Protein AF-A0A7Z0LVC3-F1 (afdb_monomer_lite)

pLDDT: mean 92.83, std 6.85, range [57.94, 98.56]

Structure (mmCIF, N/CA/C/O backbone):
data_AF-A0A7Z0LVC3-F1
#
_entry.id   AF-A0A7Z0LVC3-F1
#
loop_
_atom_site.group_PDB
_atom_site.id
_atom_site.type_symbol
_atom_site.label_atom_id
_atom_site.label_alt_id
_atom_site.label_comp_id
_atom_site.label_asym_id
_atom_site.label_entity_id
_atom_site.label_seq_id
_atom_site.pdbx_PDB_ins_code
_atom_site.Cartn_x
_atom_site.Cartn_y
_atom_site.Cartn_z
_atom_site.occupancy
_atom_site.B_iso_or_equiv
_atom_site.auth_seq_id
_atom_site.auth_comp_id
_atom_site.auth_asym_id
_atom_site.auth_atom_id
_atom_site.pdbx_PDB_model_num
ATOM 1 N N . MET A 1 1 ? 2.357 16.081 16.155 1.00 59.50 1 MET A N 1
ATOM 2 C CA . MET A 1 1 ? 3.220 15.573 15.054 1.00 59.50 1 MET A CA 1
ATOM 3 C C . MET A 1 1 ? 2.328 15.111 13.905 1.00 59.50 1 MET A C 1
ATOM 5 O O . MET A 1 1 ? 1.200 14.743 14.192 1.00 59.50 1 MET A O 1
ATOM 9 N N . ILE A 1 2 ? 2.785 15.135 12.646 1.00 68.56 2 ILE A N 1
ATOM 10 C CA . ILE A 1 2 ? 1.958 14.823 11.451 1.00 68.56 2 ILE A CA 1
ATOM 11 C C . ILE A 1 2 ? 1.219 13.474 11.577 1.00 68.56 2 ILE A C 1
ATOM 13 O O . ILE A 1 2 ? 0.040 13.390 11.258 1.00 68.56 2 ILE A O 1
ATOM 17 N N . GLU A 1 3 ? 1.868 12.462 12.159 1.00 71.81 3 GLU A N 1
ATOM 18 C CA . GLU A 1 3 ? 1.269 11.153 12.473 1.00 71.81 3 GLU A CA 1
ATOM 19 C C . GLU A 1 3 ? -0.026 11.247 13.294 1.00 71.81 3 GLU A C 1
ATOM 21 O O . GLU A 1 3 ? -1.025 10.614 12.974 1.00 71.81 3 GLU A O 1
ATOM 26 N N . GLN A 1 4 ? -0.021 12.066 14.348 1.00 78.56 4 GLN A N 1
ATOM 27 C CA . GLN A 1 4 ? -1.169 12.225 15.244 1.00 78.56 4 GLN A CA 1
ATOM 28 C C . GLN A 1 4 ? -2.328 12.944 14.548 1.00 78.56 4 GLN A C 1
ATOM 30 O O . GLN A 1 4 ? -3.479 12.680 14.871 1.00 78.56 4 GLN A O 1
ATOM 35 N N . ALA A 1 5 ? -2.031 13.822 13.585 1.00 87.31 5 ALA A N 1
ATOM 36 C CA . ALA A 1 5 ? -3.053 14.520 12.813 1.00 87.31 5 ALA A CA 1
ATOM 37 C C . ALA A 1 5 ? -3.752 13.579 11.818 1.00 87.31 5 ALA A C 1
ATOM 39 O O . ALA A 1 5 ? -4.977 13.590 11.734 1.00 87.31 5 ALA A O 1
ATOM 40 N N . ASP A 1 6 ? -2.995 12.730 11.112 1.00 91.12 6 ASP A N 1
ATOM 41 C CA . ASP A 1 6 ? -3.577 11.755 10.180 1.00 91.12 6 ASP A CA 1
ATOM 42 C C . ASP A 1 6 ? -4.400 10.687 10.923 1.00 91.12 6 ASP A C 1
ATOM 44 O O . ASP A 1 6 ? -5.499 10.350 10.483 1.00 91.12 6 ASP A O 1
ATOM 48 N N . ARG A 1 7 ? -3.929 10.216 12.091 1.00 91.94 7 ARG A N 1
ATOM 49 C CA . ARG A 1 7 ? -4.704 9.304 12.951 1.00 91.94 7 ARG A CA 1
ATOM 50 C C . ARG A 1 7 ? -5.986 9.936 13.479 1.00 91.94 7 ARG A C 1
ATOM 52 O O . ARG A 1 7 ? -7.035 9.312 13.384 1.00 91.94 7 ARG A O 1
ATOM 59 N N . ALA A 1 8 ? -5.923 11.171 13.982 1.00 92.69 8 ALA A N 1
ATOM 60 C CA . ALA A 1 8 ? -7.112 11.884 14.452 1.00 92.69 8 ALA A CA 1
ATOM 61 C C . ALA A 1 8 ? -8.147 12.064 13.329 1.00 92.69 8 ALA A C 1
ATOM 63 O O . ALA A 1 8 ? -9.331 11.825 13.540 1.00 92.69 8 ALA A O 1
ATOM 64 N N . TYR A 1 9 ? -7.696 12.392 12.114 1.00 94.44 9 TYR A N 1
ATOM 65 C CA . TYR A 1 9 ? -8.570 12.452 10.942 1.00 94.44 9 TYR A CA 1
ATOM 66 C C . TYR A 1 9 ? -9.251 11.102 10.661 1.00 94.44 9 TYR A C 1
ATOM 68 O O . TYR A 1 9 ? -10.454 11.054 10.397 1.00 94.44 9 TYR A O 1
ATOM 76 N N . TRP A 1 10 ? -8.513 9.989 10.712 1.00 94.31 10 TRP A N 1
ATOM 77 C CA . TRP A 1 10 ? -9.101 8.666 10.487 1.00 94.31 10 TRP A CA 1
ATOM 78 C C . TRP A 1 10 ? -10.012 8.201 11.620 1.00 94.31 10 TRP A C 1
ATOM 80 O O . TRP A 1 10 ? -10.988 7.520 11.327 1.00 94.31 10 TRP A O 1
ATOM 90 N N . ALA A 1 11 ? -9.762 8.598 12.869 1.00 93.06 11 ALA A N 1
ATOM 91 C CA . ALA A 1 11 ? -10.657 8.292 13.985 1.00 93.06 11 ALA A CA 1
ATOM 92 C C . ALA A 1 11 ? -12.091 8.775 13.703 1.00 93.06 11 ALA A C 1
ATOM 94 O O . ALA A 1 11 ? -13.060 8.101 14.045 1.00 93.06 11 ALA A O 1
ATOM 95 N N . GLU A 1 12 ? -12.219 9.924 13.035 1.00 93.25 12 GLU A N 1
ATOM 96 C CA . GLU A 1 12 ? -13.506 10.532 12.693 1.00 93.25 12 GLU A CA 1
ATOM 97 C C . GLU A 1 12 ? -14.074 10.035 11.356 1.00 93.25 12 GLU A C 1
ATOM 99 O O . GLU A 1 12 ? -15.289 9.922 11.204 1.00 93.25 12 GLU A O 1
ATOM 104 N N . THR A 1 13 ? -13.214 9.755 10.372 1.00 92.44 13 THR A N 1
ATOM 105 C CA . THR A 1 13 ? -13.645 9.539 8.976 1.00 92.44 13 THR A CA 1
ATOM 106 C C . THR A 1 13 ? -13.555 8.096 8.496 1.00 92.44 13 THR A C 1
ATOM 108 O O . THR A 1 13 ? -14.323 7.697 7.623 1.00 92.44 13 THR A O 1
ATOM 111 N N . LEU A 1 14 ? -12.615 7.312 9.026 1.00 92.38 14 LEU A N 1
ATOM 112 C CA . LEU A 1 14 ? -12.355 5.943 8.592 1.00 92.38 14 LEU A CA 1
ATOM 113 C C . LEU A 1 14 ? -11.697 5.130 9.727 1.00 92.38 14 LEU A C 1
ATOM 115 O O . LEU A 1 14 ? -10.495 4.860 9.665 1.00 92.38 14 LEU A O 1
ATOM 119 N N . PRO A 1 15 ? -12.459 4.705 10.756 1.00 91.69 15 PRO A N 1
ATOM 120 C CA . PRO A 1 15 ? -11.905 4.101 11.976 1.00 91.69 15 PRO A CA 1
ATOM 121 C C . PRO A 1 15 ? -11.029 2.863 11.743 1.00 91.69 15 PRO A C 1
ATOM 123 O O . PRO A 1 15 ? -10.067 2.631 12.468 1.00 91.69 15 PRO A O 1
ATOM 126 N N . VAL A 1 16 ? -11.297 2.086 10.685 1.00 92.62 16 VAL A N 1
ATOM 127 C CA . VAL A 1 16 ? -10.434 0.952 10.311 1.00 92.62 16 VAL A CA 1
ATOM 128 C C . VAL A 1 16 ? -9.005 1.398 9.987 1.00 92.62 16 VAL A C 1
ATOM 130 O O . VAL A 1 16 ? -8.054 0.693 10.310 1.00 92.62 16 VAL A O 1
ATOM 133 N N . MET A 1 17 ? -8.828 2.574 9.380 1.00 94.25 17 MET A N 1
ATOM 134 C CA . MET A 1 17 ? -7.500 3.113 9.097 1.00 94.25 17 MET A CA 1
ATOM 135 C C . MET A 1 17 ? -6.798 3.603 10.354 1.00 94.25 17 MET A C 1
ATOM 137 O O . MET A 1 17 ? -5.589 3.416 10.467 1.00 94.25 17 MET A O 1
ATOM 141 N N . GLU A 1 18 ? -7.538 4.187 11.294 1.00 94.12 18 GLU A N 1
ATOM 142 C CA . GLU A 1 18 ? -6.987 4.596 12.582 1.00 94.12 18 GLU A CA 1
ATOM 143 C C . GLU A 1 18 ? -6.401 3.386 13.317 1.00 94.12 18 GLU A C 1
ATOM 145 O O . GLU A 1 18 ? -5.186 3.352 13.529 1.00 94.12 18 GLU A O 1
ATOM 150 N N . MET A 1 19 ? -7.196 2.335 13.519 1.00 93.19 19 MET A N 1
ATOM 151 C CA . MET A 1 19 ? -6.751 1.117 14.197 1.00 93.19 19 MET A CA 1
ATOM 152 C C . MET A 1 19 ? -5.590 0.424 13.473 1.00 93.19 19 MET A C 1
ATOM 154 O O . MET A 1 19 ? -4.594 0.057 14.09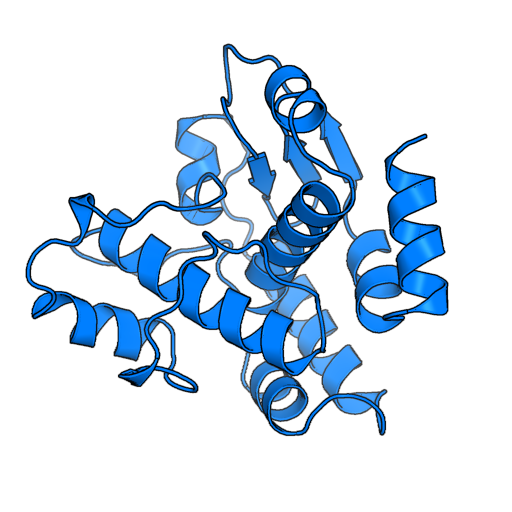8 1.00 93.19 19 MET A O 1
ATOM 158 N N . LEU A 1 20 ? -5.657 0.263 12.144 1.00 95.19 20 LEU A N 1
ATOM 159 C CA . LEU A 1 20 ? -4.563 -0.387 11.413 1.00 95.19 20 LEU A CA 1
ATOM 160 C C . LEU A 1 20 ? -3.264 0.428 11.487 1.00 95.19 20 LEU A C 1
ATOM 162 O O . LEU A 1 20 ? -2.177 -0.155 11.515 1.00 95.19 20 LEU A O 1
ATOM 166 N N . SER A 1 21 ? -3.358 1.758 11.542 1.00 95.25 21 SER A N 1
ATOM 167 C CA . SER A 1 21 ? -2.188 2.632 11.623 1.00 95.25 21 SER A CA 1
ATOM 168 C C . SER A 1 21 ? -1.446 2.542 12.959 1.00 95.25 21 SER A C 1
ATOM 170 O O . SER A 1 21 ? -0.254 2.850 12.995 1.00 95.25 21 SER A O 1
ATOM 172 N N . GLU A 1 22 ? -2.098 2.116 14.047 1.00 94.06 22 GLU A N 1
ATOM 173 C CA . GLU A 1 22 ? -1.462 1.951 15.365 1.00 94.06 22 GLU A CA 1
ATOM 174 C C . GLU A 1 22 ? -0.369 0.877 15.357 1.00 94.06 22 GLU A C 1
ATOM 176 O O . GLU A 1 22 ? 0.553 0.890 1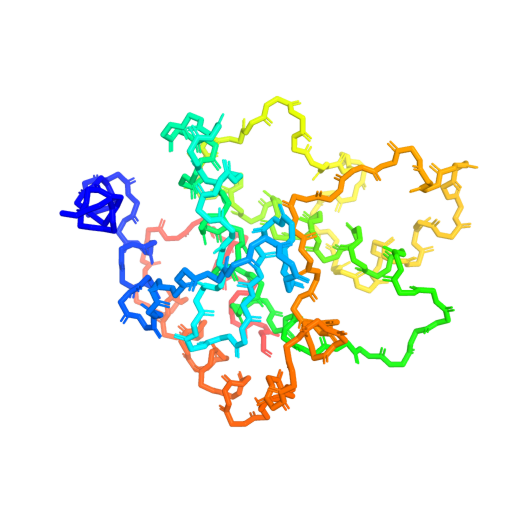6.174 1.00 94.06 22 GLU A O 1
ATOM 181 N N . PHE A 1 23 ? -0.440 -0.054 14.405 1.00 94.31 23 PHE A N 1
ATOM 182 C CA . PHE A 1 23 ? 0.522 -1.140 14.284 1.00 94.31 23 PHE A CA 1
ATOM 183 C C . PHE A 1 23 ? 1.812 -0.764 13.554 1.00 94.31 23 PHE A C 1
ATOM 185 O O . PHE A 1 23 ? 2.699 -1.619 13.454 1.00 94.31 23 PHE A O 1
ATOM 192 N N . LEU A 1 24 ? 1.924 0.466 13.040 1.00 94.56 24 LEU A N 1
ATOM 193 C CA . LEU A 1 24 ? 3.119 0.939 12.350 1.00 94.56 24 LEU A CA 1
ATOM 194 C C . LEU A 1 24 ? 3.714 2.183 13.004 1.00 94.56 24 LEU A C 1
ATOM 196 O O . LEU A 1 24 ? 3.017 3.045 13.532 1.00 94.56 24 LEU A O 1
ATOM 200 N N . THR A 1 25 ? 5.036 2.291 12.910 1.00 94.81 25 THR A N 1
ATOM 201 C CA . THR A 1 25 ? 5.799 3.478 13.310 1.00 94.81 25 THR A CA 1
ATOM 202 C C . THR A 1 25 ? 6.236 4.268 12.078 1.00 94.81 25 THR A C 1
ATOM 204 O O . THR A 1 25 ? 6.940 3.736 11.214 1.00 94.81 25 THR A O 1
ATOM 207 N N . LEU A 1 26 ? 5.879 5.554 11.998 1.00 95.12 26 LEU A N 1
ATOM 208 C CA . LEU A 1 26 ? 6.410 6.435 10.955 1.00 95.12 26 LEU A CA 1
ATOM 209 C C . LEU A 1 26 ? 7.912 6.639 11.166 1.00 95.12 26 LEU A C 1
ATOM 211 O O . LEU A 1 26 ? 8.350 7.081 12.226 1.00 95.12 26 LEU A O 1
ATOM 215 N N . THR A 1 27 ? 8.710 6.312 10.153 1.00 95.38 27 THR A N 1
ATOM 216 C CA . THR A 1 27 ? 10.173 6.315 10.250 1.00 95.38 27 THR A CA 1
ATOM 217 C C . THR A 1 27 ? 10.771 7.161 9.130 1.00 95.38 27 THR A C 1
ATOM 219 O O . THR A 1 27 ? 10.797 6.724 7.978 1.00 95.38 27 THR A O 1
ATOM 222 N N . PRO A 1 28 ? 11.242 8.386 9.424 1.00 95.00 28 PRO A N 1
ATOM 223 C CA . PRO A 1 28 ? 11.873 9.220 8.415 1.00 95.00 28 PRO A CA 1
ATOM 224 C C . PRO A 1 28 ? 13.219 8.620 8.002 1.00 95.00 28 PRO A C 1
ATOM 226 O O . PRO A 1 28 ? 14.020 8.212 8.843 1.00 95.00 28 PRO A O 1
ATOM 229 N N . VAL A 1 29 ? 13.490 8.620 6.702 1.00 94.00 29 VAL A N 1
ATOM 230 C CA . VAL A 1 29 ? 14.731 8.112 6.117 1.00 94.00 29 VAL A CA 1
ATOM 231 C C . VAL A 1 29 ? 15.329 9.171 5.194 1.00 94.00 29 VAL A C 1
ATOM 233 O O . VAL A 1 29 ? 14.628 9.837 4.433 1.00 94.00 29 VAL A O 1
ATOM 236 N N . LEU A 1 30 ? 16.648 9.359 5.259 1.00 86.38 30 LEU A N 1
ATOM 237 C CA . LEU A 1 30 ? 17.338 10.351 4.435 1.00 86.38 30 LEU A CA 1
ATOM 238 C C . LEU A 1 30 ? 17.191 10.035 2.936 1.00 86.38 30 LEU A C 1
ATOM 240 O O . LEU A 1 30 ? 17.269 8.880 2.522 1.00 86.38 30 LEU A O 1
ATOM 244 N N . ARG A 1 31 ? 17.064 11.086 2.110 1.00 76.44 31 ARG A N 1
ATOM 245 C CA . ARG A 1 31 ? 16.835 11.001 0.650 1.00 76.44 31 ARG A CA 1
ATOM 246 C C . ARG A 1 31 ? 17.853 10.137 -0.107 1.00 76.44 31 ARG A C 1
ATOM 248 O O . ARG A 1 31 ? 17.551 9.633 -1.180 1.00 76.44 31 ARG A O 1
ATOM 255 N N . GLN A 1 32 ? 19.059 9.984 0.435 1.00 80.94 32 GLN A N 1
ATOM 256 C CA . GLN A 1 32 ? 20.112 9.151 -0.155 1.00 80.94 32 GLN A CA 1
ATOM 257 C C . GLN A 1 32 ? 19.792 7.647 -0.113 1.00 80.94 32 GLN A C 1
ATOM 259 O O . GLN A 1 32 ? 20.420 6.895 -0.846 1.00 80.94 32 GLN A O 1
ATOM 264 N N . GLN A 1 33 ? 18.847 7.213 0.729 1.00 84.25 33 GLN A N 1
ATOM 265 C CA . GLN A 1 33 ? 18.459 5.806 0.872 1.00 84.25 33 GLN A CA 1
ATOM 266 C C . GLN A 1 33 ? 17.133 5.516 0.159 1.00 84.25 33 GLN A C 1
ATOM 268 O O . GLN A 1 33 ? 17.058 4.574 -0.618 1.00 84.25 33 GLN A O 1
ATOM 273 N N . ILE A 1 34 ? 16.107 6.351 0.363 1.00 90.38 34 ILE A N 1
ATOM 274 C CA . ILE A 1 34 ? 14.828 6.265 -0.361 1.00 90.38 34 ILE A CA 1
ATOM 275 C C . ILE A 1 34 ? 14.385 7.641 -0.854 1.00 90.38 34 ILE A C 1
ATOM 277 O O . ILE A 1 34 ? 14.606 8.656 -0.190 1.00 90.38 34 ILE A O 1
ATOM 281 N N . VAL A 1 35 ? 13.725 7.672 -2.012 1.00 92.81 35 VAL A N 1
ATOM 282 C CA . VAL A 1 35 ? 13.240 8.913 -2.641 1.00 92.81 35 VAL A CA 1
ATOM 283 C C . VAL A 1 35 ? 11.737 9.147 -2.465 1.00 92.81 35 VAL A C 1
ATOM 285 O O . VAL A 1 35 ? 11.297 10.280 -2.628 1.00 92.81 35 VAL A O 1
ATOM 288 N N . THR A 1 36 ? 10.974 8.115 -2.089 1.00 95.00 36 THR A N 1
ATOM 289 C CA . THR A 1 36 ? 9.525 8.171 -1.828 1.00 95.00 36 THR A CA 1
ATOM 290 C C . THR A 1 36 ? 9.199 7.588 -0.446 1.00 95.00 36 THR A C 1
ATOM 292 O O . THR A 1 36 ? 9.593 8.176 0.564 1.00 95.00 36 THR A O 1
ATOM 295 N N . ALA A 1 37 ? 8.501 6.453 -0.379 1.00 96.94 37 ALA A N 1
ATOM 296 C CA . ALA A 1 37 ? 8.116 5.751 0.838 1.00 96.94 37 ALA A CA 1
ATOM 297 C C . ALA A 1 37 ? 8.022 4.235 0.593 1.00 96.94 37 ALA A C 1
ATOM 299 O O . ALA A 1 37 ? 8.083 3.796 -0.551 1.00 96.94 37 ALA A O 1
ATOM 300 N N . SER A 1 38 ? 7.927 3.445 1.662 1.00 97.56 38 SER A N 1
ATOM 301 C CA . SER A 1 38 ? 7.669 1.999 1.633 1.00 97.56 38 SER A CA 1
ATOM 302 C C . SER A 1 38 ? 7.335 1.489 3.042 1.00 97.56 38 SER A C 1
ATOM 304 O O . SER A 1 38 ? 7.298 2.261 4.005 1.00 97.56 38 SER A O 1
ATOM 306 N N . THR A 1 39 ? 7.138 0.182 3.200 1.00 97.00 39 THR A N 1
ATOM 307 C CA . THR A 1 39 ? 6.930 -0.449 4.504 1.00 97.00 39 THR A CA 1
ATOM 308 C C . THR A 1 39 ? 7.480 -1.867 4.571 1.00 97.00 39 THR A C 1
ATOM 310 O O . THR A 1 39 ? 7.467 -2.597 3.586 1.00 97.00 39 THR A O 1
ATOM 313 N N . ASP A 1 40 ? 7.923 -2.270 5.759 1.00 96.25 40 ASP A N 1
ATOM 314 C CA . ASP A 1 40 ? 8.221 -3.664 6.113 1.00 96.25 40 ASP A CA 1
ATOM 315 C C . ASP A 1 40 ? 7.081 -4.314 6.934 1.00 96.25 40 ASP A C 1
ATOM 317 O O . ASP A 1 40 ? 7.204 -5.442 7.412 1.00 96.25 40 ASP A O 1
ATOM 321 N N . GLY A 1 41 ? 5.969 -3.595 7.131 1.00 95.69 41 GLY A N 1
ATOM 322 C CA . GLY A 1 41 ? 4.840 -3.994 7.971 1.00 95.69 41 GLY A CA 1
ATOM 323 C C . GLY A 1 41 ? 4.959 -3.620 9.452 1.00 95.69 41 GLY A C 1
ATOM 324 O O . GLY A 1 41 ? 3.989 -3.801 10.189 1.00 95.69 41 GLY A O 1
ATOM 325 N N . ARG A 1 42 ? 6.098 -3.085 9.902 1.00 95.31 42 ARG A N 1
ATOM 326 C CA . ARG A 1 42 ? 6.293 -2.513 11.247 1.00 95.31 42 ARG A CA 1
ATOM 327 C C . ARG A 1 42 ? 6.562 -1.014 11.187 1.00 95.31 42 ARG A C 1
ATOM 329 O O . ARG A 1 42 ? 6.125 -0.263 12.056 1.00 95.31 42 ARG A O 1
ATOM 336 N N . HIS A 1 43 ? 7.287 -0.584 10.172 1.00 95.81 43 HIS A N 1
ATOM 337 C CA . HIS A 1 43 ? 7.675 0.787 9.927 1.00 95.81 43 HIS A CA 1
ATOM 338 C C . HIS A 1 43 ? 7.097 1.250 8.593 1.00 95.81 43 HIS A C 1
ATOM 340 O O . HIS A 1 43 ? 7.098 0.519 7.602 1.00 95.81 43 HIS A O 1
ATOM 346 N N . LEU A 1 44 ? 6.614 2.488 8.567 1.00 96.06 44 LEU A N 1
ATOM 347 C CA . LEU A 1 44 ? 6.355 3.227 7.335 1.00 96.06 44 LEU A CA 1
ATOM 348 C C . LEU A 1 44 ? 7.562 4.122 7.100 1.00 96.06 44 LEU A C 1
ATOM 350 O O . LEU A 1 44 ? 7.724 5.147 7.768 1.00 96.06 44 LEU A O 1
ATOM 354 N N . TYR A 1 45 ? 8.438 3.698 6.200 1.00 96.81 45 TYR A N 1
ATOM 355 C CA . TYR A 1 45 ? 9.626 4.452 5.841 1.00 96.81 45 TYR A CA 1
ATOM 356 C C . TYR A 1 45 ? 9.252 5.521 4.826 1.00 96.81 45 TYR A C 1
ATOM 358 O O . TYR A 1 45 ? 8.605 5.217 3.829 1.00 96.81 45 TYR A O 1
ATOM 366 N N . PHE A 1 46 ? 9.672 6.762 5.046 1.00 96.19 46 PHE A N 1
ATOM 367 C CA . PHE A 1 46 ? 9.398 7.849 4.106 1.00 96.19 46 PHE A CA 1
ATOM 368 C C . PHE A 1 46 ? 10.569 8.821 4.012 1.00 96.19 46 PHE A C 1
ATOM 370 O O . PHE A 1 46 ? 11.257 9.092 4.996 1.00 96.19 46 PHE A O 1
ATOM 377 N N . CYS A 1 47 ? 10.776 9.386 2.826 1.00 95.75 47 CYS A N 1
ATOM 378 C CA . CYS A 1 47 ? 11.677 10.510 2.626 1.00 95.75 47 CYS A CA 1
ATOM 379 C C . CYS A 1 47 ? 10.996 11.802 3.116 1.00 95.75 47 CYS A C 1
ATOM 381 O O . CYS A 1 47 ? 9.983 12.201 2.534 1.00 95.75 47 CYS A O 1
ATOM 383 N N . PRO A 1 48 ? 11.535 12.520 4.123 1.00 94.56 48 PRO A N 1
ATOM 384 C CA . PRO A 1 48 ? 10.915 13.749 4.623 1.00 94.56 48 PRO A CA 1
ATOM 385 C C . PRO A 1 48 ? 10.778 14.841 3.561 1.00 94.56 48 PRO A C 1
ATOM 387 O O . PRO A 1 48 ? 9.807 15.589 3.575 1.00 94.56 48 PRO A O 1
ATOM 390 N N . HIS A 1 49 ? 11.724 14.918 2.618 1.00 93.50 49 HIS A N 1
ATOM 391 C CA . HIS A 1 49 ? 11.666 15.893 1.529 1.00 93.50 49 HIS A CA 1
ATOM 392 C C . HIS A 1 49 ? 10.490 15.618 0.589 1.00 93.50 49 HIS A C 1
ATOM 394 O O . HIS A 1 49 ? 9.772 16.546 0.248 1.00 93.50 49 HIS A O 1
ATOM 400 N N . TYR A 1 50 ? 10.268 14.352 0.224 1.00 93.81 50 TYR A N 1
ATOM 401 C CA . TYR A 1 50 ? 9.109 13.949 -0.571 1.00 93.81 50 TYR A CA 1
ATOM 402 C C . TYR A 1 50 ? 7.803 14.139 0.206 1.00 93.81 50 TYR A C 1
ATOM 404 O O . TYR A 1 50 ? 6.869 14.752 -0.292 1.00 93.81 50 TYR A O 1
ATOM 412 N N . SER A 1 51 ? 7.750 13.699 1.467 1.00 93.44 51 SER A N 1
ATOM 413 C CA . SER A 1 51 ? 6.554 13.876 2.297 1.00 93.44 51 SER A CA 1
ATOM 414 C C . SER A 1 51 ? 6.163 15.346 2.471 1.00 93.44 51 SER A C 1
ATOM 416 O O . SER A 1 51 ? 4.977 15.628 2.614 1.00 93.44 51 SER A O 1
ATOM 418 N N . ALA A 1 52 ? 7.126 16.273 2.459 1.00 93.38 52 ALA A N 1
ATOM 419 C CA . ALA A 1 52 ? 6.866 17.707 2.547 1.00 93.38 52 ALA A CA 1
ATOM 420 C C . ALA A 1 52 ? 6.265 18.309 1.263 1.00 93.38 52 ALA A C 1
ATOM 422 O O . ALA A 1 52 ? 5.725 19.410 1.321 1.00 93.38 52 ALA A O 1
ATOM 423 N N . THR A 1 53 ? 6.343 17.621 0.116 1.00 94.12 53 THR A N 1
ATOM 424 C CA . THR A 1 53 ? 5.696 18.068 -1.131 1.00 94.12 53 THR A CA 1
ATOM 425 C C . THR A 1 53 ? 4.273 17.538 -1.285 1.00 94.12 53 THR A C 1
ATOM 427 O O . THR A 1 53 ? 3.577 17.939 -2.215 1.00 94.12 53 THR A O 1
ATOM 430 N N . LEU A 1 54 ? 3.842 16.611 -0.426 1.00 94.62 54 LEU A N 1
ATOM 431 C CA . LEU A 1 54 ? 2.506 16.031 -0.484 1.00 94.62 54 LEU A CA 1
ATOM 432 C C . LEU A 1 54 ? 1.487 16.954 0.183 1.00 94.62 54 LEU A C 1
ATOM 434 O O . LEU A 1 54 ? 1.726 17.494 1.263 1.00 94.62 54 LEU A O 1
ATOM 438 N N . SER A 1 55 ? 0.312 17.065 -0.435 1.00 94.50 55 SER A N 1
ATOM 439 C CA . SER A 1 55 ? -0.870 17.560 0.266 1.00 94.50 55 SER A CA 1
ATOM 440 C C . SER A 1 55 ? -1.245 16.604 1.404 1.00 94.50 55 SER A C 1
ATOM 442 O O . SER A 1 55 ? -0.847 15.434 1.420 1.00 94.50 55 SER A O 1
ATOM 444 N N . ASP A 1 56 ? -2.062 17.080 2.336 1.00 93.81 56 ASP A N 1
ATOM 445 C CA . ASP A 1 56 ? -2.618 16.242 3.396 1.00 93.81 56 ASP A CA 1
ATOM 446 C C . ASP A 1 56 ? -3.390 15.031 2.845 1.00 93.81 56 ASP A C 1
ATOM 448 O O . ASP A 1 56 ? -3.269 13.924 3.367 1.00 93.81 56 ASP A O 1
ATOM 452 N N . GLU A 1 57 ? -4.139 15.217 1.757 1.00 94.38 57 GLU A N 1
ATOM 453 C CA . GLU A 1 57 ? -4.882 14.145 1.088 1.00 94.38 57 GLU A CA 1
ATOM 454 C C . GLU A 1 57 ? -3.942 13.113 0.462 1.00 94.38 57 GLU A C 1
ATOM 456 O O . GLU A 1 57 ? -4.082 11.917 0.715 1.00 94.38 57 GLU A O 1
ATOM 461 N N . SER A 1 58 ? -2.933 13.563 -0.290 1.00 95.62 58 SER A N 1
ATOM 462 C CA . SER A 1 58 ? -1.954 12.672 -0.924 1.00 95.62 58 SER A CA 1
ATOM 463 C C . SER A 1 58 ? -1.117 11.913 0.106 1.00 95.62 58 SER A C 1
ATOM 465 O O . SER A 1 58 ? -0.822 10.736 -0.094 1.00 95.62 58 SER A O 1
ATOM 467 N N . ARG A 1 59 ? -0.764 12.552 1.229 1.00 95.69 59 ARG A N 1
ATOM 468 C CA . ARG A 1 59 ? -0.044 11.904 2.331 1.00 95.69 59 ARG A CA 1
ATOM 469 C C . ARG A 1 59 ? -0.899 10.830 3.004 1.00 95.69 59 ARG A C 1
ATOM 471 O O . ARG A 1 59 ? -0.424 9.710 3.178 1.00 95.69 59 ARG A O 1
ATOM 478 N N . ARG A 1 60 ? -2.158 11.135 3.341 1.00 96.19 60 ARG A N 1
ATOM 479 C CA . ARG A 1 60 ? -3.082 10.148 3.923 1.00 96.19 60 ARG A CA 1
ATOM 480 C C . ARG A 1 60 ? -3.333 8.981 2.973 1.00 96.19 60 ARG A C 1
ATOM 482 O O . ARG A 1 60 ? -3.315 7.839 3.424 1.00 96.19 60 ARG A O 1
ATOM 489 N N . PHE A 1 61 ? -3.505 9.246 1.676 1.00 97.25 61 PHE A N 1
ATOM 490 C CA . PHE A 1 61 ? -3.587 8.192 0.665 1.00 97.25 61 PHE A CA 1
ATOM 491 C C . PHE A 1 61 ? -2.337 7.309 0.678 1.00 97.25 61 PHE A C 1
ATOM 493 O O . PHE A 1 61 ? -2.472 6.097 0.788 1.00 97.25 61 PHE A O 1
ATOM 500 N N . LEU A 1 62 ? -1.135 7.893 0.642 1.00 97.25 62 LEU A N 1
ATOM 501 C CA . LEU A 1 62 ? 0.118 7.134 0.646 1.00 97.25 62 LEU A CA 1
ATOM 502 C C . LEU A 1 62 ? 0.272 6.270 1.907 1.00 97.25 62 LEU A C 1
ATOM 504 O O . LEU A 1 62 ? 0.647 5.103 1.818 1.00 97.25 62 LEU A O 1
ATOM 508 N N . HIS A 1 63 ? -0.045 6.812 3.084 1.00 97.50 63 HIS A N 1
ATOM 509 C CA . HIS A 1 63 ? -0.020 6.035 4.322 1.00 97.50 63 HIS A CA 1
ATOM 510 C C . HIS A 1 63 ? -1.033 4.884 4.282 1.00 97.50 63 HIS A C 1
ATOM 512 O O . HIS A 1 63 ? -0.688 3.752 4.621 1.00 97.50 63 HIS A O 1
ATOM 518 N N . ALA A 1 64 ? -2.265 5.148 3.834 1.00 97.94 64 ALA A N 1
ATOM 519 C CA . ALA A 1 64 ? -3.289 4.120 3.711 1.00 97.94 64 ALA A CA 1
ATOM 520 C C . ALA A 1 64 ? -2.892 3.037 2.702 1.00 97.94 64 ALA A C 1
ATOM 522 O O . ALA A 1 64 ? -3.025 1.853 2.992 1.00 97.94 64 ALA A O 1
ATOM 523 N N . HIS A 1 65 ? -2.327 3.433 1.566 1.00 98.44 65 HIS A N 1
ATOM 524 C CA . HIS A 1 65 ? -1.811 2.550 0.528 1.00 98.44 65 HIS A CA 1
ATOM 525 C C . HIS A 1 65 ? -0.775 1.571 1.085 1.00 98.44 65 HIS A C 1
ATOM 527 O O . HIS A 1 65 ? -0.959 0.357 1.006 1.00 98.44 65 HIS A O 1
ATOM 533 N N . LEU A 1 66 ? 0.247 2.075 1.776 1.00 98.25 66 LEU A N 1
ATOM 534 C CA . LEU A 1 66 ? 1.283 1.236 2.382 1.00 98.25 66 LEU A CA 1
ATOM 535 C C . LEU A 1 66 ? 0.736 0.308 3.480 1.00 98.25 66 LEU A C 1
ATOM 537 O O . LEU A 1 66 ? 1.104 -0.867 3.544 1.00 98.25 66 LEU A O 1
ATOM 541 N N . ILE A 1 67 ? -0.189 0.788 4.317 1.00 97.94 67 ILE A N 1
ATOM 542 C CA . ILE A 1 67 ? -0.874 -0.054 5.312 1.00 97.94 67 ILE A CA 1
ATOM 543 C C . ILE A 1 67 ? -1.647 -1.182 4.617 1.00 97.94 67 ILE A C 1
ATOM 545 O O . ILE A 1 67 ? -1.595 -2.337 5.045 1.00 97.94 67 ILE A O 1
ATOM 549 N N . TRP A 1 68 ? -2.325 -0.883 3.511 1.00 98.19 68 TRP A N 1
ATOM 550 C CA . TRP A 1 68 ? -3.108 -1.868 2.775 1.00 98.19 68 TRP A CA 1
ATOM 551 C C . TRP A 1 68 ? -2.259 -2.852 1.973 1.00 98.19 68 TRP A C 1
ATOM 553 O O . TRP A 1 68 ? -2.688 -3.994 1.820 1.00 98.19 68 TRP A O 1
ATOM 563 N N . HIS A 1 69 ? -1.022 -2.519 1.587 1.00 98.31 69 HIS A N 1
ATOM 564 C CA . HIS A 1 69 ? -0.062 -3.544 1.157 1.00 98.31 69 HIS A CA 1
ATOM 565 C C . HIS A 1 69 ? 0.215 -4.571 2.258 1.00 98.31 69 HIS A C 1
ATOM 567 O O . HIS A 1 69 ? 0.353 -5.762 1.967 1.00 98.31 69 HIS A O 1
ATOM 573 N N . CYS A 1 70 ? 0.26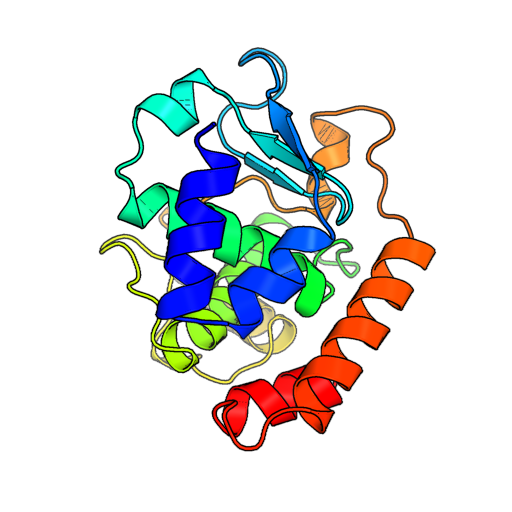6 -4.141 3.522 1.00 97.62 70 CYS A N 1
ATOM 574 C CA . CYS A 1 70 ? 0.452 -5.056 4.643 1.00 97.62 70 CYS A CA 1
ATOM 575 C C . CYS A 1 70 ? -0.758 -5.985 4.795 1.00 97.62 70 CYS A C 1
ATOM 577 O O . CYS A 1 70 ? -0.591 -7.204 4.840 1.00 97.62 70 CYS A O 1
ATOM 579 N N . VAL A 1 71 ? -1.973 -5.420 4.796 1.00 97.38 71 VAL A N 1
ATOM 580 C CA . VAL A 1 71 ? -3.239 -6.178 4.845 1.00 97.38 71 VAL A CA 1
ATOM 581 C C . VAL A 1 71 ? -3.346 -7.157 3.672 1.00 97.38 71 VAL A C 1
ATOM 583 O O . VAL A 1 71 ? -3.743 -8.305 3.859 1.00 97.38 71 VAL A O 1
ATOM 586 N N . ALA A 1 72 ? -2.952 -6.729 2.472 1.00 97.06 72 ALA A N 1
ATOM 587 C CA . ALA A 1 72 ? -3.023 -7.529 1.256 1.00 97.06 72 ALA A CA 1
ATOM 588 C C . ALA A 1 72 ? -1.986 -8.666 1.189 1.00 97.06 72 ALA A C 1
ATOM 590 O O . ALA A 1 72 ? -2.136 -9.573 0.367 1.00 97.06 72 ALA A O 1
ATOM 591 N N . GLY A 1 73 ? -0.963 -8.645 2.053 1.00 95.50 73 GLY A N 1
ATOM 592 C CA . GLY A 1 73 ? 0.138 -9.613 2.051 1.00 95.50 73 GLY A CA 1
ATOM 593 C C . GLY A 1 73 ? 1.264 -9.282 1.063 1.00 95.50 73 GLY A C 1
ATOM 594 O O . GLY A 1 73 ? 2.100 -10.137 0.774 1.00 95.50 73 GLY A O 1
ATOM 595 N N . HIS A 1 74 ? 1.327 -8.045 0.566 1.00 96.50 74 HIS A N 1
ATOM 596 C CA . HIS A 1 74 ? 2.291 -7.589 -0.444 1.00 96.50 74 HIS A CA 1
ATOM 597 C C . HIS A 1 74 ? 3.688 -7.259 0.118 1.00 96.50 74 HIS A C 1
ATOM 599 O O . HIS A 1 74 ? 4.568 -6.829 -0.626 1.00 96.50 74 HIS A O 1
ATOM 605 N N . LEU A 1 75 ? 3.931 -7.516 1.412 1.00 95.50 75 LEU A N 1
ATOM 606 C CA . LEU A 1 75 ? 5.269 -7.452 2.028 1.00 95.50 75 LEU A CA 1
ATOM 607 C C . LEU A 1 75 ? 6.261 -8.425 1.370 1.00 95.50 75 LEU A C 1
ATOM 609 O O . LEU A 1 75 ? 7.469 -8.209 1.394 1.00 95.50 75 LEU A O 1
ATOM 613 N N . THR A 1 76 ? 5.744 -9.495 0.766 1.00 92.44 76 THR A N 1
ATOM 614 C CA . THR A 1 76 ? 6.508 -10.453 -0.038 1.00 92.44 76 THR A CA 1
ATOM 615 C C . THR A 1 76 ? 5.994 -10.453 -1.473 1.00 92.44 76 THR A C 1
ATOM 617 O O . THR A 1 76 ? 4.861 -10.053 -1.739 1.00 92.44 76 THR A O 1
ATOM 620 N N . ALA A 1 77 ? 6.820 -10.922 -2.406 1.00 91.00 77 ALA A N 1
ATOM 621 C CA . ALA A 1 77 ? 6.408 -11.157 -3.782 1.00 91.00 77 ALA A CA 1
ATOM 622 C C . ALA A 1 77 ? 6.559 -12.648 -4.125 1.00 91.00 77 ALA A C 1
ATOM 624 O O . ALA A 1 77 ? 7.556 -13.263 -3.731 1.00 91.00 77 ALA A O 1
ATOM 625 N N . PRO A 1 78 ? 5.612 -13.242 -4.874 1.00 91.00 78 PRO A N 1
ATOM 626 C CA . PRO A 1 78 ? 5.810 -14.556 -5.462 1.00 91.00 78 PRO A CA 1
ATOM 627 C C . PRO A 1 78 ? 6.937 -14.516 -6.503 1.00 91.00 78 PRO A C 1
ATOM 629 O O . PRO A 1 78 ? 7.369 -13.452 -6.951 1.00 91.00 78 PRO A O 1
ATOM 632 N N . LEU A 1 79 ? 7.401 -15.692 -6.933 1.00 89.69 79 LEU A N 1
ATOM 633 C CA . LEU A 1 79 ? 8.346 -15.786 -8.045 1.00 89.69 79 LEU A CA 1
ATOM 634 C C . LEU A 1 79 ? 7.663 -15.328 -9.341 1.00 89.69 79 LEU A C 1
ATOM 636 O O . LEU A 1 79 ? 6.853 -16.043 -9.927 1.00 89.69 79 LEU A O 1
ATOM 640 N N . VAL A 1 80 ? 8.002 -14.115 -9.773 1.00 91.69 80 VAL A N 1
ATOM 641 C CA . VAL A 1 80 ? 7.468 -13.453 -10.967 1.00 91.69 80 VAL A CA 1
ATOM 642 C C . VAL A 1 80 ? 8.602 -13.048 -11.898 1.00 91.69 80 VAL A C 1
ATOM 644 O O . VAL A 1 80 ? 9.660 -12.606 -11.459 1.00 91.69 80 VAL A O 1
ATOM 647 N N . ALA A 1 81 ? 8.370 -13.147 -13.208 1.00 92.56 81 ALA A N 1
ATOM 648 C CA . ALA A 1 81 ? 9.377 -12.802 -14.214 1.00 92.56 81 ALA A CA 1
ATOM 649 C C . ALA A 1 81 ? 9.620 -11.285 -14.346 1.00 92.56 81 ALA A C 1
ATOM 651 O O . ALA A 1 81 ? 10.658 -10.861 -14.838 1.00 92.56 81 ALA A O 1
ATOM 652 N N . ASN A 1 82 ? 8.656 -10.459 -13.931 1.00 95.31 82 ASN A N 1
ATOM 653 C CA . ASN A 1 82 ? 8.716 -9.002 -14.057 1.00 95.31 82 ASN A CA 1
ATOM 654 C C . ASN A 1 82 ? 8.211 -8.362 -12.758 1.00 95.31 82 ASN A C 1
ATOM 656 O O . ASN A 1 82 ? 7.018 -8.438 -12.466 1.00 95.31 82 ASN A O 1
ATOM 660 N N . ARG A 1 83 ? 9.123 -7.762 -11.982 1.00 94.75 83 ARG A N 1
ATOM 661 C CA . ARG A 1 83 ? 8.821 -7.146 -10.678 1.00 94.75 83 ARG A CA 1
ATOM 662 C C . ARG A 1 83 ? 7.994 -5.864 -10.808 1.00 94.75 83 ARG A C 1
ATOM 664 O O . ARG A 1 83 ? 7.088 -5.667 -10.011 1.00 94.75 83 ARG A O 1
ATOM 671 N N . HIS A 1 84 ? 8.249 -5.045 -11.832 1.00 96.00 84 HIS A N 1
ATOM 672 C CA . HIS A 1 84 ? 7.480 -3.816 -12.090 1.00 96.00 84 HIS A CA 1
ATOM 673 C C . HIS A 1 84 ? 6.009 -4.129 -12.366 1.00 96.00 84 HIS A C 1
ATOM 675 O O . HIS A 1 84 ? 5.113 -3.573 -11.747 1.00 96.00 84 HIS A O 1
ATOM 681 N N . ARG A 1 85 ? 5.741 -5.122 -13.217 1.00 97.25 85 ARG A N 1
ATOM 682 C CA . ARG A 1 85 ? 4.369 -5.567 -13.493 1.00 97.25 85 ARG A CA 1
ATOM 683 C C . ARG A 1 85 ? 3.666 -6.117 -12.250 1.00 97.25 85 ARG A C 1
ATOM 685 O O . ARG A 1 85 ? 2.457 -5.969 -12.120 1.00 97.25 85 ARG A O 1
ATOM 692 N N . TRP A 1 86 ? 4.406 -6.785 -11.366 1.00 98.00 86 TRP A N 1
ATOM 693 C CA . TRP A 1 86 ? 3.860 -7.252 -10.090 1.00 98.00 86 TRP A CA 1
ATOM 694 C C . TRP A 1 86 ? 3.504 -6.082 -9.175 1.00 98.00 86 TRP A C 1
ATOM 696 O O . TRP A 1 86 ? 2.414 -6.072 -8.618 1.00 98.00 86 TRP A O 1
ATOM 706 N N . HIS A 1 87 ? 4.362 -5.065 -9.114 1.00 98.25 87 HIS A N 1
ATOM 707 C CA . HIS A 1 87 ? 4.104 -3.836 -8.373 1.00 98.25 87 HIS A CA 1
ATOM 708 C C . HIS A 1 87 ? 2.806 -3.156 -8.826 1.00 98.25 87 HIS A C 1
ATOM 710 O O . HIS A 1 87 ? 1.897 -2.998 -8.022 1.00 98.25 87 HIS A O 1
ATOM 716 N N . LEU A 1 88 ? 2.652 -2.901 -10.130 1.00 98.50 88 LEU A N 1
ATOM 717 C CA . LEU A 1 88 ? 1.428 -2.307 -10.689 1.00 98.50 88 LEU A CA 1
ATOM 718 C C . LEU A 1 88 ? 0.161 -3.105 -10.347 1.00 98.50 88 LEU A C 1
ATOM 720 O O . LEU A 1 88 ? -0.911 -2.545 -10.130 1.00 98.50 88 LEU A O 1
ATOM 724 N N . ALA A 1 89 ? 0.271 -4.432 -10.318 1.00 98.50 89 ALA A N 1
ATOM 725 C CA . ALA A 1 89 ? -0.848 -5.294 -9.983 1.00 98.50 89 ALA A CA 1
ATOM 726 C C . ALA A 1 89 ? -1.239 -5.211 -8.498 1.00 98.50 89 ALA A C 1
ATOM 728 O O . ALA A 1 89 ? -2.432 -5.165 -8.187 1.00 98.50 89 ALA A O 1
ATOM 729 N N . CYS A 1 90 ? -0.248 -5.170 -7.605 1.00 98.56 90 CYS A N 1
ATOM 730 C CA . CYS A 1 90 ? -0.444 -4.960 -6.173 1.00 98.56 90 CYS A CA 1
ATOM 731 C C . CYS A 1 90 ? -1.077 -3.595 -5.888 1.00 98.56 90 CYS A C 1
ATOM 733 O O . CYS A 1 90 ? -2.061 -3.533 -5.149 1.00 98.56 90 CYS A O 1
ATOM 735 N N . ASP A 1 91 ? -0.554 -2.532 -6.504 1.00 98.56 91 ASP A N 1
ATOM 736 C CA . ASP A 1 91 ? -1.045 -1.162 -6.332 1.00 98.56 91 ASP A CA 1
ATOM 737 C C . ASP A 1 91 ? -2.495 -1.048 -6.780 1.00 98.56 91 ASP A C 1
ATOM 739 O O . ASP A 1 91 ? -3.322 -0.497 -6.061 1.00 98.56 91 ASP A O 1
ATOM 743 N N . HIS A 1 92 ? -2.835 -1.620 -7.940 1.00 98.56 92 HIS A N 1
ATOM 744 C CA . HIS A 1 92 ? -4.216 -1.649 -8.417 1.00 98.56 92 HIS A CA 1
ATOM 745 C C . HIS A 1 92 ? -5.148 -2.359 -7.426 1.00 98.56 92 HIS A C 1
ATOM 747 O O . HIS A 1 92 ? -6.218 -1.835 -7.119 1.00 98.56 92 HIS A O 1
ATOM 753 N N . GLU A 1 93 ? -4.763 -3.533 -6.909 1.00 98.44 93 GLU A N 1
ATOM 754 C CA . GLU A 1 93 ? -5.577 -4.270 -5.929 1.00 98.44 93 GLU A CA 1
ATOM 755 C C . GLU A 1 93 ? -5.803 -3.431 -4.658 1.00 98.44 93 GLU A C 1
ATOM 757 O O . GLU A 1 93 ? -6.945 -3.263 -4.223 1.00 98.44 93 GLU A O 1
ATOM 762 N N . VAL A 1 94 ? -4.738 -2.832 -4.118 1.00 98.50 94 VAL A N 1
ATOM 763 C CA . VAL A 1 94 ? -4.786 -1.955 -2.937 1.00 98.50 94 VAL A CA 1
ATOM 764 C C . VAL A 1 94 ? -5.641 -0.712 -3.190 1.00 98.50 94 VAL A C 1
ATOM 766 O O . VAL A 1 94 ? -6.524 -0.397 -2.392 1.00 98.50 94 VAL A O 1
ATOM 769 N N . ASN A 1 95 ? -5.446 -0.026 -4.315 1.00 98.50 95 ASN A N 1
ATOM 770 C CA . ASN A 1 95 ? -6.168 1.203 -4.643 1.00 98.50 95 ASN A CA 1
ATOM 771 C C . ASN A 1 95 ? -7.668 0.950 -4.830 1.00 98.50 95 ASN A C 1
ATOM 773 O O . ASN A 1 95 ? -8.486 1.765 -4.403 1.00 98.50 95 ASN A O 1
ATOM 777 N N . VAL A 1 96 ? -8.055 -0.201 -5.393 1.00 98.12 96 VAL A N 1
ATOM 778 C CA . VAL A 1 96 ? -9.467 -0.604 -5.489 1.00 98.12 96 VAL A CA 1
ATOM 779 C C . VAL A 1 96 ? -10.084 -0.843 -4.107 1.00 98.12 96 VAL A C 1
ATOM 781 O O . VAL A 1 96 ? -11.251 -0.500 -3.902 1.00 98.12 96 VAL A O 1
ATOM 784 N N . LEU A 1 97 ? -9.335 -1.406 -3.154 1.00 97.69 97 LEU A N 1
ATOM 785 C CA . LEU A 1 97 ? -9.810 -1.602 -1.778 1.00 97.69 97 LEU A CA 1
ATOM 786 C C . LEU A 1 97 ? -9.971 -0.266 -1.048 1.00 97.69 97 LEU A C 1
ATOM 788 O O . LEU A 1 97 ? -11.010 -0.033 -0.434 1.00 97.69 97 LEU A O 1
ATOM 792 N N . LEU A 1 98 ? -8.999 0.639 -1.181 1.00 97.44 98 LEU A N 1
ATOM 793 C CA . LEU A 1 98 ? -9.074 1.989 -0.616 1.00 97.44 98 LEU A CA 1
ATOM 794 C C . LEU A 1 98 ? -10.241 2.797 -1.189 1.00 97.44 98 LEU A C 1
ATOM 796 O O . LEU A 1 98 ? -10.962 3.453 -0.439 1.00 97.44 98 LEU A O 1
ATOM 800 N N . MET A 1 99 ? -10.474 2.700 -2.499 1.00 96.81 99 MET A N 1
ATOM 801 C CA . MET A 1 99 ? -11.637 3.308 -3.142 1.00 96.81 99 MET A CA 1
ATOM 802 C C . MET A 1 99 ? -12.946 2.751 -2.571 1.00 96.81 99 MET A C 1
ATOM 804 O O . MET A 1 99 ? -13.870 3.509 -2.294 1.00 96.81 99 MET A O 1
ATOM 808 N N . ALA A 1 100 ? -13.029 1.431 -2.366 1.00 95.94 100 ALA A N 1
ATOM 809 C CA . ALA A 1 100 ? -14.214 0.800 -1.791 1.00 95.94 100 ALA A CA 1
ATOM 810 C C . ALA A 1 100 ? -14.470 1.243 -0.341 1.00 95.94 100 ALA A C 1
ATOM 812 O O . ALA A 1 100 ? -15.626 1.349 0.055 1.00 95.94 100 ALA A O 1
ATOM 813 N N . LEU A 1 101 ? -13.416 1.550 0.421 1.00 94.94 101 LEU A N 1
ATOM 814 C CA . LEU A 1 101 ? -13.489 2.119 1.774 1.00 94.94 101 LEU A CA 1
ATOM 815 C C . LEU A 1 101 ? -13.906 3.597 1.808 1.00 94.94 101 LEU A C 1
ATOM 817 O O . LEU A 1 101 ? -14.018 4.164 2.891 1.00 94.94 101 LEU A O 1
ATOM 821 N N . GLY A 1 102 ? -14.114 4.231 0.651 1.00 93.81 102 GLY A N 1
ATOM 822 C CA . GLY A 1 102 ? -14.480 5.644 0.563 1.00 93.81 102 GLY A CA 1
ATOM 823 C C . GLY A 1 102 ? -13.305 6.605 0.749 1.00 93.81 102 GLY A C 1
ATOM 824 O O . GLY A 1 102 ? -13.522 7.793 0.983 1.00 93.81 102 GLY A O 1
ATOM 825 N N . LEU A 1 103 ? -12.060 6.124 0.649 1.00 94.88 103 LEU A N 1
ATOM 826 C CA . LEU A 1 103 ? -10.889 6.992 0.726 1.00 94.88 103 LEU A CA 1
ATOM 827 C C . LEU A 1 103 ? -10.760 7.830 -0.555 1.00 94.88 103 LEU A C 1
ATOM 829 O O . LEU A 1 103 ? -10.884 7.318 -1.668 1.00 94.88 103 LEU A O 1
ATOM 833 N N . ILE A 1 104 ? -10.483 9.125 -0.392 1.00 91.75 104 ILE A N 1
ATOM 834 C CA . ILE A 1 104 ? -10.258 10.042 -1.514 1.00 91.75 104 ILE A CA 1
ATOM 835 C C . ILE A 1 104 ? -8.918 9.696 -2.168 1.00 91.75 104 ILE A C 1
ATOM 837 O O . ILE A 1 104 ? -7.860 9.847 -1.556 1.00 91.75 104 ILE A O 1
ATOM 841 N N . LEU A 1 105 ? -8.972 9.228 -3.414 1.00 94.19 105 LEU A N 1
ATOM 842 C CA . LEU A 1 105 ? -7.788 8.912 -4.205 1.00 94.19 105 LEU A CA 1
ATOM 843 C C . LEU A 1 105 ? -7.279 10.164 -4.940 1.00 94.19 105 LEU A C 1
ATOM 845 O O . LEU A 1 105 ? -8.083 10.860 -5.567 1.00 94.19 105 LEU A O 1
ATOM 849 N N . PRO A 1 106 ? -5.963 10.448 -4.919 1.00 94.06 106 PRO A N 1
ATOM 850 C CA . PRO A 1 106 ? -5.352 11.414 -5.825 1.00 94.06 106 PRO A CA 1
ATOM 851 C C . PRO A 1 106 ? -5.713 11.154 -7.296 1.00 94.06 106 PRO A C 1
ATOM 853 O O . PRO A 1 106 ? -5.879 10.016 -7.731 1.00 94.06 106 PRO A O 1
ATOM 856 N N . SER A 1 107 ? -5.793 12.211 -8.108 1.00 88.69 107 SER A N 1
ATOM 857 C CA . SER A 1 107 ? -6.212 12.103 -9.517 1.00 88.69 107 SER A CA 1
ATOM 858 C C . SER A 1 107 ? -5.286 11.244 -10.386 1.00 88.69 107 SER A C 1
ATOM 860 O O . SER A 1 107 ? -5.689 10.784 -11.448 1.00 88.69 107 SER A O 1
ATOM 862 N N . ASN A 1 108 ? -4.038 11.062 -9.959 1.00 89.19 108 ASN A N 1
ATOM 863 C CA . ASN A 1 108 ? -3.018 10.260 -10.627 1.00 89.19 108 ASN A CA 1
ATOM 864 C C . ASN A 1 108 ? -2.847 8.862 -10.005 1.00 89.19 108 ASN A C 1
ATOM 866 O O . ASN A 1 108 ? -1.838 8.210 -10.265 1.00 89.19 108 ASN A O 1
ATOM 870 N N . THR A 1 109 ? -3.782 8.408 -9.165 1.00 95.00 109 THR A N 1
ATOM 871 C CA . THR A 1 109 ? -3.730 7.065 -8.580 1.00 95.00 109 THR A CA 1
ATOM 872 C C . THR A 1 109 ? -3.872 5.991 -9.657 1.00 95.00 109 THR A C 1
ATOM 874 O O . THR A 1 109 ? -4.809 6.007 -10.455 1.00 95.00 109 THR A O 1
ATOM 877 N N . LEU A 1 110 ? -2.960 5.018 -9.633 1.00 96.75 110 LEU A N 1
ATOM 878 C CA . LEU A 1 110 ? -2.952 3.877 -10.540 1.00 96.75 110 LEU A CA 1
ATOM 879 C C . LEU A 1 110 ? -4.213 3.014 -10.373 1.00 96.75 110 LEU A C 1
ATOM 881 O O . LEU A 1 110 ? -4.421 2.399 -9.322 1.00 96.75 110 LEU A O 1
ATOM 885 N N . LEU A 1 111 ? -5.015 2.919 -11.432 1.00 96.44 111 LEU A N 1
ATOM 886 C CA . LEU A 1 111 ? -6.169 2.029 -11.526 1.00 96.44 111 LEU A CA 1
ATOM 887 C C . LEU A 1 111 ? -6.331 1.526 -12.961 1.00 96.44 111 LEU A C 1
ATOM 889 O O . LEU A 1 111 ? -6.296 2.298 -13.914 1.00 96.44 111 LEU A O 1
ATOM 893 N N . PHE A 1 112 ? -6.627 0.237 -13.102 1.00 97.19 112 PHE A N 1
ATOM 894 C CA . PHE A 1 112 ? -7.027 -0.393 -14.356 1.00 97.19 112 PHE A CA 1
ATOM 895 C C . PHE A 1 112 ? -8.524 -0.738 -14.285 1.00 97.19 112 PHE A C 1
ATOM 897 O O . PHE A 1 112 ? -8.878 -1.797 -13.756 1.00 97.19 112 PHE A O 1
ATOM 904 N N . PRO A 1 113 ? -9.444 0.107 -14.798 1.00 95.62 113 PRO A N 1
ATOM 905 C CA . PRO A 1 113 ? -10.888 -0.053 -14.575 1.00 95.62 113 PRO A CA 1
ATOM 906 C C . PRO A 1 113 ? -11.445 -1.436 -14.950 1.00 95.62 113 PRO A C 1
ATOM 908 O O . PRO A 1 113 ? -12.273 -1.997 -14.235 1.00 95.62 113 PRO A O 1
ATOM 911 N N . VAL A 1 114 ? -10.931 -2.045 -16.023 1.00 96.62 114 VAL A N 1
ATOM 912 C CA . VAL A 1 114 ? -11.333 -3.389 -16.491 1.00 96.62 114 VAL A CA 1
ATOM 913 C C . VAL A 1 114 ? -10.928 -4.532 -15.547 1.00 96.62 114 VAL A C 1
ATOM 915 O O . VAL A 1 114 ? -11.406 -5.663 -15.679 1.00 96.62 114 VAL A O 1
ATOM 918 N N . CYS A 1 115 ? -10.044 -4.244 -14.595 1.00 97.81 115 CYS A N 1
ATOM 919 C CA . CYS A 1 115 ? -9.511 -5.182 -13.619 1.00 97.81 115 CYS A CA 1
ATOM 920 C C . CYS A 1 115 ? -10.062 -4.959 -12.205 1.00 97.81 115 CYS A C 1
ATOM 922 O O . CYS A 1 115 ? -9.593 -5.597 -11.263 1.00 97.81 115 CYS A O 1
ATOM 924 N N . VAL A 1 116 ? -11.036 -4.065 -12.011 1.00 97.06 116 VAL A N 1
ATOM 925 C CA . VAL A 1 116 ? -11.642 -3.827 -10.693 1.00 97.06 116 VAL A CA 1
ATOM 926 C C . VAL A 1 116 ? -12.201 -5.133 -10.115 1.00 97.06 116 VAL A C 1
ATOM 928 O O . VAL A 1 116 ? -13.068 -5.773 -10.702 1.00 97.06 116 VAL A O 1
ATOM 931 N N . GLY A 1 117 ? -11.718 -5.517 -8.929 1.00 93.94 117 GLY A N 1
ATOM 932 C CA . GLY A 1 117 ? -12.117 -6.750 -8.234 1.00 93.94 117 GLY A CA 1
ATOM 933 C C . GLY A 1 117 ? -11.353 -8.011 -8.630 1.00 93.94 117 GLY A C 1
ATOM 934 O O . GLY A 1 117 ? -11.643 -9.072 -8.085 1.00 93.94 117 GLY A O 1
ATOM 935 N N . ARG A 1 118 ? -10.388 -7.916 -9.548 1.00 97.38 118 ARG A N 1
ATOM 936 C CA . ARG A 1 118 ? -9.458 -9.014 -9.835 1.00 97.38 118 ARG A CA 1
ATOM 937 C C . ARG A 1 118 ? -8.347 -9.056 -8.793 1.00 97.38 118 ARG A C 1
ATOM 939 O O . ARG A 1 118 ? -7.972 -8.016 -8.258 1.00 97.38 118 ARG A O 1
ATOM 946 N N . SER A 1 119 ? -7.814 -10.252 -8.557 1.00 97.00 119 SER A N 1
ATOM 947 C CA . SER A 1 119 ? -6.669 -10.436 -7.668 1.00 97.00 119 SER A CA 1
ATOM 948 C C . SER A 1 119 ? -5.386 -9.843 -8.264 1.00 97.00 119 SER A C 1
ATOM 950 O O . SER A 1 119 ? -5.260 -9.767 -9.491 1.00 97.00 119 SER A O 1
ATOM 952 N N . ALA A 1 120 ? -4.392 -9.515 -7.435 1.00 97.94 120 ALA A N 1
ATOM 953 C CA . ALA A 1 120 ? -3.081 -9.058 -7.911 1.00 97.94 120 ALA A CA 1
ATOM 954 C C . ALA A 1 120 ? -2.451 -10.039 -8.926 1.00 97.94 120 ALA A C 1
ATOM 956 O O . ALA A 1 120 ? -1.901 -9.619 -9.941 1.00 97.94 120 ALA A O 1
ATOM 957 N N . ILE A 1 121 ? -2.594 -11.360 -8.749 1.00 97.62 121 ILE A N 1
ATOM 958 C CA . ILE A 1 121 ? -2.053 -12.329 -9.720 1.00 97.62 121 ILE A CA 1
ATOM 959 C C . ILE A 1 121 ? -2.803 -12.322 -11.060 1.00 97.62 121 ILE A C 1
ATOM 961 O O . ILE A 1 121 ? -2.187 -12.503 -12.113 1.00 97.62 121 ILE A O 1
ATOM 965 N N . ASP A 1 122 ? -4.109 -12.067 -11.058 1.00 97.81 122 ASP A N 1
ATOM 966 C CA . ASP A 1 122 ? -4.891 -11.974 -12.292 1.00 97.81 122 ASP A CA 1
ATOM 967 C C . ASP A 1 122 ? -4.637 -10.654 -13.024 1.00 97.81 122 ASP A C 1
ATOM 969 O O . ASP A 1 122 ? -4.526 -10.645 -14.252 1.00 97.81 122 ASP A O 1
ATOM 973 N N . VAL A 1 123 ? -4.471 -9.554 -12.284 1.00 98.44 123 VAL A N 1
ATOM 974 C CA . VAL A 1 123 ? -4.045 -8.258 -12.834 1.00 98.44 123 VAL A CA 1
ATOM 975 C C . VAL A 1 123 ? -2.641 -8.385 -13.424 1.00 98.44 123 VAL A C 1
ATOM 977 O O . VAL A 1 123 ? -2.417 -7.980 -14.560 1.00 98.44 123 VAL A O 1
ATOM 980 N N . TYR A 1 124 ? -1.714 -9.035 -12.716 1.00 98.38 124 TYR A N 1
ATOM 981 C CA . TYR A 1 124 ? -0.357 -9.303 -13.192 1.00 98.38 124 TYR A CA 1
ATOM 982 C C . TYR A 1 124 ? -0.338 -10.064 -14.524 1.00 98.38 124 TYR A C 1
ATOM 984 O O . TYR A 1 124 ? 0.439 -9.730 -15.421 1.00 98.38 124 TYR A O 1
ATOM 992 N N . ARG A 1 125 ? -1.191 -11.088 -14.664 1.00 97.69 125 ARG A N 1
ATOM 993 C CA . ARG A 1 125 ? -1.347 -11.850 -15.913 1.00 97.69 125 ARG A CA 1
ATOM 994 C C . ARG A 1 125 ? -1.958 -10.996 -17.015 1.00 97.69 125 ARG A C 1
ATOM 996 O O . ARG A 1 125 ? -1.472 -11.032 -18.140 1.00 97.69 125 ARG A O 1
ATOM 1003 N N . TRP A 1 126 ? -2.991 -10.217 -16.698 1.00 97.94 126 TRP A N 1
ATOM 1004 C CA . TRP A 1 126 ? -3.632 -9.317 -17.655 1.00 97.94 126 TRP A CA 1
ATOM 1005 C C . TRP A 1 126 ? -2.658 -8.257 -18.187 1.00 97.94 126 TRP A C 1
ATOM 1007 O O . TRP A 1 126 ? -2.601 -8.026 -19.394 1.00 97.94 126 TRP A O 1
ATOM 1017 N N . LEU A 1 127 ? -1.808 -7.703 -17.317 1.00 97.88 127 LEU A N 1
ATOM 1018 C CA . LEU A 1 127 ? -0.787 -6.722 -17.682 1.00 97.88 127 LEU A CA 1
ATOM 1019 C C . LEU A 1 127 ? 0.280 -7.270 -18.647 1.00 97.88 127 LEU A C 1
ATOM 1021 O O . LEU A 1 127 ? 1.049 -6.491 -19.201 1.00 97.88 127 LEU A O 1
ATOM 1025 N N . ALA A 1 128 ? 0.351 -8.584 -18.888 1.00 95.94 128 ALA A N 1
ATOM 1026 C CA . ALA A 1 128 ? 1.206 -9.130 -19.944 1.00 95.94 128 ALA A CA 1
ATOM 1027 C C . ALA A 1 128 ? 0.768 -8.684 -21.352 1.00 95.94 128 ALA A C 1
ATOM 1029 O O . ALA A 1 128 ? 1.598 -8.660 -22.255 1.00 95.94 128 ALA A O 1
ATOM 1030 N N . GLY A 1 129 ? -0.511 -8.329 -21.527 1.00 94.81 129 GLY A N 1
ATOM 1031 C CA . GLY A 1 129 ? -1.047 -7.732 -22.752 1.00 94.81 129 GLY A CA 1
ATOM 1032 C C . GLY A 1 129 ? -1.162 -6.205 -22.706 1.00 94.81 129 GLY A C 1
ATOM 1033 O O . GLY A 1 129 ? -1.730 -5.627 -23.629 1.00 94.81 129 GLY A O 1
ATOM 1034 N N . HIS A 1 130 ? -0.678 -5.549 -21.643 1.00 93.31 130 HIS A N 1
ATOM 1035 C CA . HIS A 1 130 ? -0.687 -4.089 -21.555 1.00 93.31 130 HIS A CA 1
ATOM 1036 C C . HIS A 1 130 ? 0.278 -3.501 -22.597 1.00 93.31 130 HIS A C 1
ATOM 1038 O O . HIS A 1 130 ? 1.410 -3.980 -22.682 1.00 93.31 130 HIS A O 1
ATOM 1044 N N . PRO A 1 131 ? -0.133 -2.483 -23.379 1.00 89.88 131 PRO A N 1
ATOM 1045 C CA . PRO A 1 131 ? 0.664 -1.980 -24.498 1.00 89.88 131 PRO A CA 1
ATOM 1046 C C . PRO A 1 131 ? 2.017 -1.421 -24.051 1.00 89.88 131 PRO A C 1
ATOM 1048 O O . PRO A 1 131 ? 3.016 -1.643 -24.729 1.00 89.88 131 PRO A O 1
ATOM 1051 N N . ASP A 1 132 ? 2.053 -0.738 -22.904 1.00 92.81 132 ASP A N 1
ATOM 1052 C CA . ASP A 1 132 ? 3.291 -0.247 -22.303 1.00 92.81 132 ASP A CA 1
ATOM 1053 C C . ASP A 1 132 ? 3.121 -0.013 -20.794 1.00 92.81 132 ASP A C 1
ATOM 1055 O O . ASP A 1 132 ? 2.458 0.927 -20.370 1.00 92.81 132 ASP A O 1
ATOM 1059 N N . THR A 1 133 ? 3.674 -0.892 -19.953 1.00 93.88 133 THR A N 1
ATOM 1060 C CA . THR A 1 133 ? 3.614 -0.737 -18.485 1.00 93.88 133 THR A CA 1
ATOM 1061 C C . THR A 1 133 ? 4.600 0.302 -17.940 1.00 93.88 133 THR A C 1
ATOM 1063 O O . THR A 1 133 ? 4.582 0.580 -16.745 1.00 93.88 133 THR A O 1
ATOM 1066 N N . SER A 1 134 ? 5.513 0.827 -18.764 1.00 92.56 134 SER A N 1
ATOM 1067 C CA . SER A 1 134 ? 6.513 1.812 -18.322 1.00 92.56 134 SER A CA 1
ATOM 1068 C C . SER A 1 134 ? 5.946 3.225 -18.174 1.00 92.56 134 SER A C 1
ATOM 1070 O O . SER A 1 134 ? 6.541 4.051 -17.489 1.00 92.56 134 SER A O 1
ATOM 1072 N N . LEU A 1 135 ? 4.779 3.479 -18.774 1.00 92.38 135 LEU A N 1
ATOM 1073 C CA . LEU A 1 135 ? 4.034 4.734 -18.644 1.00 92.38 135 LEU A CA 1
ATOM 1074 C C . LEU A 1 135 ? 3.279 4.840 -17.312 1.00 92.38 135 LEU A C 1
ATOM 1076 O O . LEU A 1 135 ? 2.846 5.927 -16.936 1.00 92.38 135 LEU A O 1
ATOM 1080 N N . GLU A 1 136 ? 3.124 3.719 -16.609 1.00 95.00 136 GLU A N 1
ATOM 1081 C CA . GLU A 1 136 ? 2.403 3.641 -15.346 1.00 95.00 136 GLU A CA 1
ATOM 1082 C C . GLU A 1 136 ? 3.301 4.028 -14.166 1.00 95.00 136 GLU A C 1
ATOM 1084 O O . GLU A 1 136 ? 4.437 3.559 -14.050 1.00 95.00 136 GLU A O 1
ATOM 1089 N N . ILE A 1 137 ? 2.776 4.869 -13.271 1.00 91.88 137 ILE A N 1
ATOM 1090 C CA . ILE A 1 137 ? 3.518 5.436 -12.138 1.00 91.88 137 ILE A CA 1
ATOM 1091 C C . ILE A 1 137 ? 3.008 4.827 -10.832 1.00 91.88 137 ILE A C 1
ATOM 1093 O O . ILE A 1 137 ? 1.811 4.853 -10.550 1.00 91.88 137 ILE A O 1
ATOM 1097 N N . THR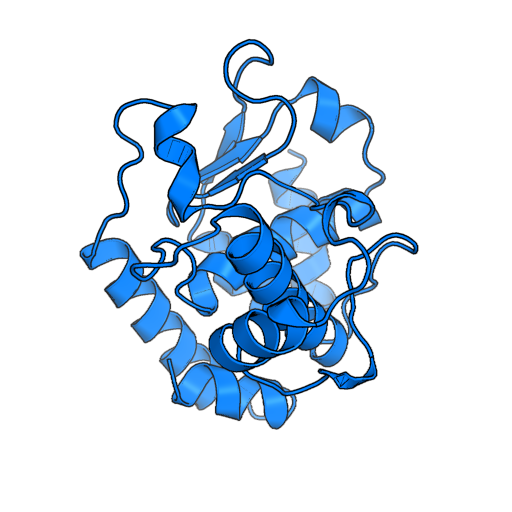 A 1 138 ? 3.932 4.323 -10.019 1.00 94.25 138 THR A N 1
ATOM 1098 C CA . THR A 1 138 ? 3.661 3.789 -8.677 1.00 94.25 138 THR A CA 1
ATOM 1099 C C . THR A 1 138 ? 3.874 4.876 -7.625 1.00 94.25 138 THR A C 1
ATOM 1101 O O . THR A 1 138 ? 4.685 5.789 -7.814 1.00 94.25 138 THR A O 1
ATOM 1104 N N . ALA A 1 139 ? 3.141 4.809 -6.513 1.00 91.12 139 ALA A N 1
ATOM 1105 C CA . ALA A 1 139 ? 3.183 5.852 -5.481 1.00 91.12 139 ALA A CA 1
ATOM 1106 C C . ALA A 1 139 ? 4.409 5.735 -4.553 1.00 91.12 139 ALA A C 1
ATOM 1108 O O . ALA A 1 139 ? 4.834 6.720 -3.935 1.00 91.12 139 ALA A O 1
ATOM 1109 N N . ASP A 1 140 ? 4.969 4.534 -4.457 1.00 96.62 140 ASP A N 1
ATOM 1110 C CA . ASP A 1 140 ? 5.967 4.136 -3.476 1.00 96.62 140 ASP A CA 1
ATOM 1111 C C . ASP A 1 140 ? 7.003 3.163 -4.071 1.00 96.62 140 ASP A C 1
ATOM 1113 O O . ASP A 1 140 ? 7.079 2.938 -5.283 1.00 96.62 140 ASP A O 1
ATOM 1117 N N . ILE A 1 141 ? 7.876 2.648 -3.207 1.00 96.75 141 ILE A N 1
ATOM 1118 C CA . ILE A 1 141 ? 8.740 1.504 -3.490 1.00 96.75 141 ILE A CA 1
ATOM 1119 C C . ILE A 1 141 ? 8.009 0.264 -2.981 1.00 96.75 141 ILE A C 1
ATOM 1121 O O . ILE A 1 141 ? 7.820 0.140 -1.770 1.00 96.75 141 ILE A O 1
ATOM 1125 N N . HIS A 1 142 ? 7.701 -0.682 -3.874 1.00 96.88 142 HIS A N 1
ATOM 1126 C CA . HIS A 1 142 ? 7.002 -1.913 -3.503 1.00 96.88 142 HIS A CA 1
ATOM 1127 C C . HIS A 1 142 ? 7.635 -2.567 -2.258 1.00 96.88 142 HIS A C 1
ATOM 1129 O O . HIS A 1 142 ? 8.845 -2.823 -2.270 1.00 96.88 142 HIS A O 1
ATOM 1135 N N . PRO A 1 143 ? 6.856 -2.937 -1.225 1.00 96.38 143 PRO A N 1
ATOM 1136 C CA . PRO A 1 143 ? 7.382 -3.487 0.030 1.00 96.38 143 PRO A CA 1
ATOM 1137 C C . PRO A 1 143 ? 8.370 -4.653 -0.137 1.00 96.38 143 PRO A C 1
ATOM 1139 O O . PRO A 1 143 ? 9.439 -4.671 0.466 1.00 96.38 143 PRO A O 1
ATOM 1142 N N . ALA A 1 144 ? 8.086 -5.592 -1.046 1.00 94.31 144 ALA A N 1
ATOM 1143 C CA . ALA A 1 144 ? 8.987 -6.716 -1.338 1.00 94.31 144 ALA A CA 1
ATOM 1144 C C . ALA A 1 144 ? 10.348 -6.336 -1.978 1.00 94.31 144 ALA A C 1
ATOM 1146 O O . ALA A 1 144 ? 11.213 -7.202 -2.123 1.00 94.31 144 ALA A O 1
ATOM 1147 N N . ALA A 1 145 ? 10.535 -5.078 -2.387 1.00 93.94 145 ALA A N 1
ATOM 1148 C CA . ALA A 1 145 ? 11.783 -4.532 -2.925 1.00 93.94 145 ALA A CA 1
ATOM 1149 C C . ALA A 1 145 ? 12.484 -3.574 -1.944 1.00 93.94 145 ALA A C 1
ATOM 1151 O O . ALA A 1 145 ? 13.559 -3.069 -2.249 1.00 93.94 145 ALA A O 1
ATOM 1152 N N . LEU A 1 146 ? 11.918 -3.324 -0.757 1.00 94.06 146 LEU A N 1
ATOM 1153 C CA . LEU A 1 146 ? 12.461 -2.356 0.201 1.00 94.06 146 LEU A CA 1
ATOM 1154 C C . LEU A 1 146 ? 13.902 -2.670 0.630 1.00 94.06 146 LEU A C 1
ATOM 1156 O O . LEU A 1 146 ? 14.716 -1.762 0.802 1.00 94.06 146 LEU A O 1
ATOM 1160 N N . TRP A 1 147 ? 14.238 -3.953 0.746 1.00 91.06 147 TRP A N 1
ATOM 1161 C CA . TRP A 1 147 ? 15.573 -4.414 1.127 1.00 91.06 147 TRP A CA 1
ATOM 1162 C C . TRP A 1 147 ? 16.676 -4.008 0.134 1.00 91.06 147 TRP A C 1
ATOM 1164 O O . TRP A 1 147 ? 17.831 -3.907 0.549 1.00 91.06 147 TRP A O 1
ATOM 1174 N N . ASP A 1 148 ? 16.332 -3.716 -1.130 1.00 91.38 148 ASP A N 1
ATOM 1175 C CA . ASP A 1 148 ? 17.267 -3.171 -2.129 1.00 91.38 148 ASP A CA 1
ATOM 1176 C C . ASP A 1 148 ? 17.729 -1.742 -1.754 1.00 91.38 148 ASP A C 1
ATOM 1178 O O . ASP A 1 148 ? 18.781 -1.285 -2.200 1.00 91.38 148 ASP A O 1
ATOM 1182 N N . TYR A 1 149 ? 16.963 -1.043 -0.907 1.00 92.31 149 TYR A N 1
ATOM 1183 C CA . TYR A 1 149 ? 17.210 0.337 -0.476 1.00 92.31 149 TYR A CA 1
ATOM 1184 C C . TYR A 1 149 ? 17.659 0.429 0.986 1.00 92.31 149 TYR A C 1
ATOM 1186 O O . TYR A 1 149 ? 18.509 1.253 1.328 1.00 92.31 149 TYR A O 1
ATOM 1194 N N . LEU A 1 150 ? 17.087 -0.408 1.856 1.00 91.31 150 LEU A N 1
ATOM 1195 C CA . LEU A 1 150 ? 17.341 -0.418 3.295 1.00 91.31 150 LEU A CA 1
ATOM 1196 C C . LEU A 1 150 ? 17.779 -1.815 3.751 1.00 91.31 150 LEU A C 1
ATOM 1198 O O . LEU A 1 150 ? 16.935 -2.697 3.935 1.00 91.31 150 LEU A O 1
ATOM 1202 N N . PRO A 1 151 ? 19.082 -2.043 3.992 1.00 86.56 151 PRO A N 1
ATOM 1203 C CA . PRO A 1 151 ? 19.561 -3.322 4.500 1.00 86.56 151 PRO A CA 1
ATOM 1204 C C . PRO A 1 151 ? 18.844 -3.727 5.796 1.00 86.56 151 PRO A C 1
ATOM 1206 O O . PRO A 1 151 ? 18.568 -2.889 6.652 1.00 86.56 151 PRO A O 1
ATOM 1209 N N . ASN A 1 152 ? 18.595 -5.028 5.965 1.00 85.62 152 ASN A N 1
ATOM 1210 C CA . ASN A 1 152 ? 17.886 -5.630 7.108 1.00 85.62 152 ASN A CA 1
ATOM 1211 C C . ASN A 1 152 ? 16.366 -5.392 7.173 1.00 85.62 152 ASN A C 1
ATOM 1213 O O . ASN A 1 152 ? 15.748 -5.776 8.160 1.00 85.62 152 ASN A O 1
ATOM 1217 N N . THR A 1 153 ? 15.747 -4.861 6.117 1.00 86.94 153 THR A N 1
ATOM 1218 C CA . THR A 1 153 ? 14.275 -4.788 5.973 1.00 86.94 153 THR A CA 1
ATOM 1219 C C . THR A 1 153 ? 13.709 -5.981 5.192 1.00 86.94 153 THR A C 1
ATOM 1221 O O . THR A 1 153 ? 12.739 -5.871 4.445 1.00 86.94 153 THR A O 1
ATOM 1224 N N . ASN A 1 154 ? 14.351 -7.147 5.325 1.00 81.25 154 ASN A N 1
ATOM 1225 C CA . ASN A 1 154 ? 13.921 -8.351 4.619 1.00 81.25 154 ASN A CA 1
ATOM 1226 C C . ASN A 1 154 ? 12.489 -8.737 5.024 1.00 81.25 154 ASN A C 1
ATOM 1228 O O . ASN A 1 154 ? 12.145 -8.613 6.202 1.00 81.25 154 ASN A O 1
ATOM 1232 N N . PRO A 1 155 ? 11.684 -9.275 4.092 1.00 70.88 155 PRO A N 1
ATOM 1233 C CA . PRO A 1 155 ? 10.314 -9.664 4.390 1.00 70.88 155 PRO A CA 1
ATOM 1234 C C . PRO A 1 155 ? 10.245 -10.682 5.538 1.00 70.88 155 PRO A C 1
ATOM 1236 O O . PRO A 1 155 ? 10.724 -11.812 5.417 1.00 70.88 155 PRO A O 1
ATOM 1239 N N . ASP A 1 156 ? 9.630 -10.293 6.655 1.00 81.38 156 ASP A N 1
ATOM 1240 C CA . ASP A 1 156 ? 9.434 -11.170 7.807 1.00 81.38 156 ASP A CA 1
ATOM 1241 C C . ASP A 1 156 ? 8.125 -11.964 7.651 1.00 81.38 156 ASP A C 1
ATOM 1243 O O . ASP A 1 156 ? 7.015 -11.419 7.661 1.00 81.38 156 ASP A O 1
ATOM 1247 N N . GLN A 1 157 ? 8.237 -13.291 7.535 1.00 84.69 157 GLN A N 1
ATOM 1248 C CA . GLN A 1 157 ? 7.075 -14.184 7.472 1.00 84.69 157 GLN A CA 1
ATOM 1249 C C . GLN A 1 157 ? 6.181 -14.062 8.715 1.00 84.69 157 GLN A C 1
ATOM 1251 O O . GLN A 1 157 ? 4.960 -14.205 8.612 1.00 84.69 157 GLN A O 1
ATOM 1256 N N . ARG A 1 158 ? 6.756 -13.762 9.887 1.00 91.31 158 ARG A N 1
ATOM 1257 C CA . ARG A 1 158 ? 5.981 -13.520 11.111 1.00 91.31 158 ARG A CA 1
ATOM 1258 C C . ARG A 1 158 ? 5.162 -12.248 10.978 1.00 91.31 158 ARG A C 1
ATOM 1260 O O . ARG A 1 158 ? 3.991 -12.256 11.346 1.00 91.31 158 ARG A O 1
ATOM 1267 N N . MET A 1 159 ? 5.740 -11.195 10.401 1.00 93.81 159 MET A N 1
ATOM 1268 C CA . MET A 1 159 ? 5.021 -9.951 10.133 1.00 93.81 159 MET A CA 1
ATOM 1269 C C . MET A 1 159 ? 3.858 -10.179 9.164 1.00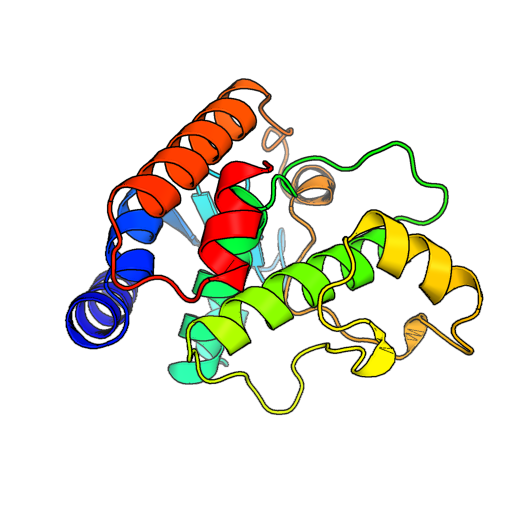 93.81 159 MET A C 1
ATOM 1271 O O . MET A 1 159 ? 2.737 -9.754 9.435 1.00 93.81 159 MET A O 1
ATOM 1275 N N . THR A 1 160 ? 4.082 -10.954 8.102 1.00 92.19 160 THR A N 1
ATOM 1276 C CA . THR A 1 160 ? 3.016 -11.347 7.163 1.00 92.19 160 THR A CA 1
ATOM 1277 C C . THR A 1 160 ? 1.884 -12.096 7.880 1.00 92.19 160 THR A C 1
ATOM 1279 O O . THR A 1 160 ? 0.709 -11.780 7.702 1.00 92.19 160 THR A O 1
ATOM 1282 N N . ALA A 1 161 ? 2.216 -13.050 8.758 1.00 93.81 161 ALA A N 1
ATOM 1283 C CA . ALA A 1 161 ? 1.221 -13.784 9.539 1.00 93.81 161 ALA A CA 1
ATOM 1284 C C . ALA A 1 161 ? 0.456 -12.893 10.538 1.00 93.81 161 ALA A C 1
ATOM 1286 O O . ALA A 1 161 ? -0.733 -13.117 10.774 1.00 93.81 161 ALA A O 1
ATOM 1287 N N . LEU A 1 162 ? 1.111 -11.885 11.124 1.00 95.50 162 LEU A N 1
ATOM 1288 C CA . LEU A 1 162 ? 0.464 -10.905 12.000 1.00 95.50 162 LEU A CA 1
ATOM 1289 C C . LEU A 1 162 ? -0.540 -10.044 11.225 1.00 95.50 162 LEU A C 1
ATOM 1291 O O . LEU A 1 162 ? -1.675 -9.891 11.674 1.00 95.50 162 LEU A O 1
ATOM 1295 N N . TRP A 1 163 ? -0.165 -9.543 10.048 1.00 96.56 163 TRP A N 1
ATOM 1296 C CA . TRP A 1 163 ? -1.072 -8.770 9.197 1.00 96.56 163 TRP A CA 1
ATOM 1297 C C . TRP A 1 163 ? -2.243 -9.589 8.672 1.00 96.56 163 TRP A C 1
ATOM 1299 O O . TRP A 1 163 ? -3.370 -9.103 8.703 1.00 96.56 163 TRP A O 1
ATOM 1309 N N . ARG A 1 164 ? -2.026 -10.862 8.323 1.00 95.56 164 ARG A N 1
ATOM 1310 C CA . ARG A 1 164 ? -3.120 -11.792 8.019 1.00 95.56 164 ARG A CA 1
ATOM 1311 C C . ARG A 1 164 ? -4.111 -11.895 9.177 1.00 95.56 164 ARG A C 1
ATOM 1313 O O . ARG A 1 164 ? -5.315 -11.805 8.962 1.00 95.56 164 ARG A O 1
ATOM 1320 N N . ARG A 1 165 ? -3.632 -12.062 10.416 1.00 95.00 165 ARG A N 1
ATOM 1321 C CA . ARG A 1 165 ? -4.517 -12.106 11.596 1.00 95.00 165 ARG A CA 1
ATOM 1322 C C . ARG A 1 165 ? -5.297 -10.803 11.760 1.00 95.00 165 ARG A C 1
ATOM 1324 O O . ARG A 1 165 ? -6.488 -10.864 12.034 1.00 95.00 165 ARG A O 1
ATOM 1331 N N . ARG A 1 166 ? -4.656 -9.650 11.553 1.00 94.94 166 ARG A N 1
ATOM 1332 C CA . ARG A 1 166 ? -5.321 -8.335 11.588 1.00 94.94 166 ARG A CA 1
ATOM 1333 C C . ARG A 1 166 ? -6.394 -8.213 10.505 1.00 94.94 166 ARG A C 1
ATOM 1335 O O . ARG A 1 166 ? -7.494 -7.791 10.827 1.00 94.94 166 ARG A O 1
ATOM 1342 N N . ALA A 1 167 ? -6.124 -8.664 9.279 1.00 95.25 167 ALA A N 1
ATOM 1343 C CA . ALA A 1 167 ? -7.116 -8.713 8.202 1.00 95.25 167 ALA A CA 1
ATOM 1344 C C . ALA A 1 167 ? -8.358 -9.535 8.610 1.00 95.25 167 ALA A C 1
ATOM 1346 O O . ALA A 1 167 ? -9.489 -9.077 8.478 1.00 95.25 167 ALA A O 1
ATOM 1347 N N . HIS A 1 168 ? -8.164 -10.709 9.213 1.00 94.06 168 HIS A N 1
ATOM 1348 C CA . HIS A 1 168 ? -9.287 -11.513 9.708 1.00 94.06 168 HIS A CA 1
ATOM 1349 C C . HIS A 1 168 ? -10.042 -10.845 10.863 1.00 94.06 168 HIS A C 1
ATOM 1351 O O . HIS A 1 168 ? -11.255 -11.004 10.965 1.00 94.06 168 HIS A O 1
ATOM 1357 N N . LEU A 1 169 ? -9.346 -10.127 11.750 1.00 90.81 169 LEU A N 1
ATOM 1358 C CA . LEU A 1 169 ? -9.991 -9.396 12.841 1.00 90.81 169 LEU A CA 1
ATOM 1359 C C . LEU A 1 169 ? -10.897 -8.294 12.288 1.00 90.81 169 LEU A C 1
ATOM 1361 O O . LEU A 1 169 ? -12.071 -8.264 12.642 1.00 90.81 169 LEU A O 1
ATOM 1365 N N . ILE A 1 170 ? -10.402 -7.469 11.359 1.00 90.88 170 ILE A N 1
ATOM 1366 C CA . ILE A 1 170 ? -11.204 -6.373 10.793 1.00 90.88 170 ILE A CA 1
ATOM 1367 C C . ILE A 1 170 ? -12.416 -6.874 10.006 1.00 90.88 170 ILE A C 1
ATOM 1369 O O . ILE A 1 170 ? -13.462 -6.237 10.051 1.00 90.88 170 ILE A O 1
ATOM 1373 N N . ALA A 1 171 ? -12.305 -8.026 9.337 1.00 89.38 171 ALA A N 1
ATOM 1374 C CA . ALA A 1 171 ? -13.433 -8.635 8.639 1.00 89.38 171 ALA A CA 1
ATOM 1375 C C . ALA A 1 171 ? -14.541 -9.115 9.590 1.00 89.38 171 ALA A C 1
ATOM 1377 O O . ALA A 1 171 ? -15.712 -9.065 9.235 1.00 89.38 171 ALA A O 1
ATOM 1378 N N . ARG A 1 172 ? -14.177 -9.574 10.796 1.00 82.88 172 ARG A N 1
ATOM 1379 C CA . ARG A 1 172 ? -15.125 -10.113 11.786 1.00 82.88 172 ARG A CA 1
ATOM 1380 C C . ARG A 1 172 ? -15.786 -9.045 12.650 1.00 82.88 172 ARG A C 1
ATOM 1382 O O . ARG A 1 172 ? -16.892 -9.280 13.118 1.00 82.88 172 ARG A O 1
ATOM 1389 N N . ASP A 1 173 ? -15.099 -7.933 12.893 1.00 69.94 173 ASP A N 1
ATOM 1390 C CA . ASP A 1 173 ? -15.544 -6.897 13.835 1.00 69.94 173 ASP A CA 1
ATOM 1391 C C . ASP A 1 173 ? -16.483 -5.854 13.214 1.00 69.94 173 ASP A C 1
ATOM 1393 O O . ASP A 1 173 ? -16.991 -4.988 13.923 1.00 69.94 173 ASP A O 1
ATOM 1397 N N . SER A 1 174 ? -16.704 -5.883 11.897 1.00 57.94 174 SER A N 1
ATOM 1398 C CA . SER A 1 174 ? -17.273 -4.731 11.205 1.00 57.94 174 SER A CA 1
ATOM 1399 C C . SER A 1 174 ? -18.507 -5.063 10.373 1.00 57.94 174 SER A C 1
ATOM 1401 O O . SER A 1 174 ? -18.402 -5.393 9.195 1.00 57.94 174 SER A O 1
ATOM 1403 N N . ASP A 1 175 ? -19.682 -4.783 10.945 1.00 59.88 175 ASP A N 1
ATOM 1404 C CA . ASP A 1 175 ? -20.922 -4.510 10.193 1.00 59.88 175 ASP A CA 1
ATOM 1405 C C . ASP A 1 175 ? -20.793 -3.262 9.275 1.00 59.88 175 ASP A C 1
ATOM 1407 O O . ASP A 1 175 ? -21.742 -2.874 8.595 1.00 59.88 175 ASP A O 1
ATOM 1411 N N . VAL A 1 176 ? -19.622 -2.606 9.257 1.00 74.38 176 VAL A N 1
ATOM 1412 C CA . VAL A 1 176 ? -19.343 -1.318 8.601 1.00 74.38 176 VAL A CA 1
ATOM 1413 C C . VAL A 1 176 ? -18.388 -1.463 7.406 1.00 74.38 176 VAL A C 1
ATOM 1415 O O . VAL A 1 176 ? -18.301 -0.556 6.577 1.00 74.38 176 VAL A O 1
ATOM 1418 N N . LEU A 1 177 ? -17.670 -2.587 7.262 1.00 88.88 177 LEU A N 1
ATOM 1419 C CA . LEU A 1 177 ? -16.799 -2.788 6.103 1.00 88.88 177 LEU A CA 1
ATOM 1420 C C . LEU A 1 177 ? -17.640 -3.062 4.848 1.00 88.88 177 LEU A C 1
ATOM 1422 O O . LEU A 1 177 ? -18.516 -3.928 4.867 1.00 88.88 177 LEU A O 1
ATOM 1426 N N . PRO A 1 178 ? -17.336 -2.408 3.713 1.00 93.00 178 PRO A N 1
ATOM 1427 C CA . PRO A 1 178 ? -17.923 -2.779 2.434 1.00 93.00 178 PRO A CA 1
ATOM 1428 C C . PRO A 1 178 ? -17.708 -4.272 2.160 1.00 93.00 178 PRO A C 1
ATOM 1430 O O . PRO A 1 178 ? -16.595 -4.775 2.314 1.00 93.00 178 PRO A O 1
ATOM 1433 N N . GLU A 1 179 ? -18.742 -4.971 1.683 1.00 91.88 179 GLU A N 1
ATOM 1434 C CA . GLU A 1 179 ? -18.742 -6.435 1.499 1.00 91.88 179 GLU A CA 1
ATOM 1435 C C . GLU A 1 179 ? -17.505 -6.953 0.743 1.00 91.88 179 GLU A C 1
ATOM 1437 O O . GLU A 1 179 ? -16.904 -7.962 1.108 1.00 91.88 179 GLU A O 1
ATOM 1442 N N . ARG A 1 180 ? -17.083 -6.231 -0.303 1.00 92.00 180 ARG A N 1
ATOM 1443 C CA . ARG A 1 180 ? -15.878 -6.549 -1.084 1.00 92.00 180 ARG A CA 1
ATOM 1444 C C . ARG A 1 180 ? -14.616 -6.563 -0.222 1.00 92.00 180 ARG A C 1
ATOM 1446 O O . ARG A 1 180 ? -13.768 -7.430 -0.404 1.00 92.00 180 ARG A O 1
ATOM 1453 N N . VAL A 1 181 ? -14.482 -5.579 0.659 1.00 95.50 181 VAL A N 1
ATOM 1454 C CA . VAL A 1 181 ? -13.313 -5.408 1.520 1.00 95.50 181 VAL A CA 1
ATOM 1455 C C . VAL A 1 181 ? -13.311 -6.477 2.608 1.00 95.50 181 VAL A C 1
ATOM 1457 O O . VAL A 1 181 ? -12.285 -7.116 2.815 1.00 95.50 181 VAL A O 1
ATOM 1460 N N . ALA A 1 182 ? -14.466 -6.749 3.223 1.00 94.44 182 ALA A N 1
ATOM 1461 C CA . ALA A 1 182 ? -14.605 -7.831 4.196 1.00 94.44 182 ALA A CA 1
ATOM 1462 C C . ALA A 1 182 ? -14.204 -9.189 3.587 1.00 94.44 182 ALA A C 1
ATOM 1464 O O . ALA A 1 182 ? -13.283 -9.836 4.085 1.00 94.44 182 ALA A O 1
ATOM 1465 N N . LYS A 1 183 ? -14.781 -9.554 2.432 1.00 93.81 183 LYS A N 1
ATOM 1466 C CA . LYS A 1 183 ? -14.437 -10.788 1.700 1.00 93.81 183 LYS A CA 1
ATOM 1467 C C . LYS A 1 183 ? -12.962 -10.866 1.318 1.00 93.81 183 LYS A C 1
ATOM 1469 O O . LYS A 1 183 ? -12.367 -11.940 1.358 1.00 93.81 183 LYS A O 1
ATOM 1474 N N . PHE A 1 184 ? -12.366 -9.739 0.924 1.00 95.75 184 PHE A N 1
ATOM 1475 C CA . PHE A 1 184 ? -10.938 -9.683 0.635 1.00 95.75 184 PHE A CA 1
ATOM 1476 C C . PHE A 1 184 ? -10.117 -10.048 1.872 1.00 95.75 184 PHE A C 1
ATOM 147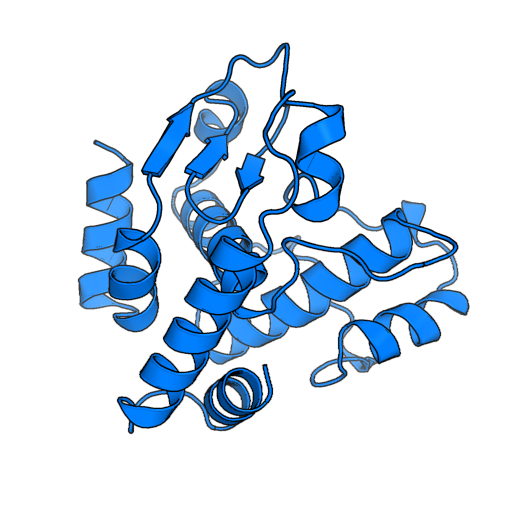8 O O . PHE A 1 184 ? -9.240 -10.906 1.788 1.00 95.75 184 PHE A O 1
ATOM 1485 N N . CYS A 1 185 ? -10.421 -9.422 3.008 1.00 95.25 185 CYS A N 1
ATOM 1486 C CA . CYS A 1 185 ? -9.718 -9.616 4.268 1.00 95.25 185 CYS A CA 1
ATOM 1487 C C . CYS A 1 185 ? -9.874 -11.039 4.836 1.00 95.25 185 CYS A C 1
ATOM 1489 O O . CYS A 1 185 ? -8.906 -11.569 5.379 1.00 95.25 185 CYS A O 1
ATOM 1491 N N . GLU A 1 186 ? -11.034 -11.681 4.661 1.00 93.62 186 GLU A N 1
ATOM 1492 C CA . GLU A 1 186 ? -11.269 -13.091 5.029 1.00 93.62 186 GLU A CA 1
ATOM 1493 C C . GLU A 1 186 ? -10.432 -14.080 4.209 1.00 93.62 186 GLU A C 1
ATOM 1495 O O . GLU A 1 186 ? -10.112 -15.168 4.682 1.00 93.62 186 GLU A O 1
ATOM 1500 N N . ALA A 1 187 ? -10.086 -13.722 2.971 1.00 91.75 187 ALA A N 1
ATOM 1501 C CA . ALA A 1 187 ? -9.404 -14.609 2.032 1.00 91.75 187 ALA A CA 1
ATOM 1502 C C . ALA A 1 187 ? -7.864 -14.524 2.077 1.00 91.75 187 ALA A C 1
ATOM 1504 O O . ALA A 1 187 ? -7.203 -15.177 1.267 1.00 91.75 187 ALA A O 1
ATOM 1505 N N . ARG A 1 188 ? -7.281 -13.685 2.944 1.00 86.06 188 ARG A N 1
ATOM 1506 C CA . ARG A 1 188 ? -5.826 -13.436 3.004 1.00 86.06 188 ARG A CA 1
ATOM 1507 C C . ARG A 1 188 ? -5.051 -14.507 3.755 1.00 86.06 188 ARG A C 1
ATOM 1509 O O . ARG A 1 188 ? -3.899 -14.804 3.354 1.00 86.06 188 ARG A O 1
#

Radius of gyration: 15.56 Å; chains: 1; bounding box: 41×34×40 Å

Foldseek 3Di:
DLLVVLLVVCVPQPVLLNVLSVQEAEAEDDCQQPVAWADLLHYIYGHVVNCVPDDNLLNSVVSQLRSLCLLLLQLADDDDPDVLLLQLLSQQQSVLQCVQSVRDDDPLRRHDPVCRLPHSVVSSVVCVPPPDSVVRDDRGDRNNCSCVRPPPSHRDPVSSVVSLVSLQVVLVPDPPRRPSSSVSSNVD

Secondary structure (DSSP, 8-state):
-HHHHHHHHHHHH-HHHHHHHTT-EEEE--TTT-SSEEE-SSEEEE-HHHHTTS-HHHHHHHHHHHHHHHHHTTTS--S-S-HHHHHHHHHHHHHHHHHHTT----TT----GGGTT--HHHHHHHGGG-S-GGG---SS--GGGGGGTSTT----HHHHHHHHHHHHHHHHH-TTS-HHHHHHHHT-

Sequence (188 aa):
MIEQADRAYWAETLPVMEMLSEFLTLTPVLRQQIVTASTDGRHLYFCPHYSATLSDESRRFLHAHLIWHCVAGHLTAPLVANRHRWHLACDHEVNVLLMALGLILPSNTLLFPVCVGRSAIDVYRWLAGHPDTSLEITADIHPAALWDYLPNTNPDQRMTALWRRRAHLIARDSDVLPERVAKFCEAR

InterPro domains:
  IPR025154 Putative metallopeptidase domain [PF13203] (25-110)

Organism: NCBI:txid186761